Protein AF-A0A4Q0A351-F1 (afdb_monomer_lite)

Secondary structure (DSSP, 8-state):
------PPPTHHHHHHHHHHHHHHHGGGSS-GGGHHHHHHHHHHHHTTSS--TTS-----HHHHHHHHHHHHHHHHHTT-HHHHHHHHHHHHHS--SS--HHHHHHHHHHHHHHHHHHSSPPPPPTTS-HHHHHHTT--HHHHHHHHHGGG--HHHHHHHHHHTHHHHHHTT-HHHHHHHHHHHHHHHHHHHHHH-SEEEHHHHHHHH-BTTBPPPHHHHHHHHHHHHHTTS-EEEEE--TTS--EEEEE-----HHHHHHHHHHHHHHHHHHHHHHHHHHHHHHS--------PPPP---------------------------------------

Structure (mmCIF, N/CA/C/O backbone):
data_AF-A0A4Q0A351-F1
#
_entry.id   AF-A0A4Q0A351-F1
#
loop_
_atom_site.group_PDB
_atom_site.id
_atom_site.type_symbol
_atom_site.label_atom_id
_atom_site.label_alt_id
_atom_site.label_comp_id
_atom_site.label_asym_id
_atom_site.label_entity_id
_atom_site.label_seq_id
_atom_site.pdbx_PDB_ins_code
_atom_site.Cartn_x
_atom_site.Cartn_y
_atom_site.Cartn_z
_atom_site.occupancy
_atom_site.B_iso_or_equiv
_atom_site.auth_seq_id
_atom_site.auth_comp_id
_atom_site.auth_asym_id
_atom_site.auth_atom_id
_atom_site.pdbx_PDB_model_num
ATOM 1 N N . MET A 1 1 ? 40.251 -1.712 -9.396 1.00 30.41 1 MET A N 1
ATOM 2 C CA . MET A 1 1 ? 40.175 -0.370 -10.008 1.00 30.41 1 MET A CA 1
ATOM 3 C C . MET A 1 1 ? 39.056 -0.442 -11.035 1.00 30.41 1 MET A C 1
ATOM 5 O O . MET A 1 1 ? 39.287 -0.871 -12.154 1.00 30.41 1 MET A O 1
ATOM 9 N N . VAL A 1 2 ? 37.821 -0.226 -10.583 1.00 27.44 2 VAL A N 1
ATOM 10 C CA . VAL A 1 2 ? 36.604 -0.372 -11.395 1.00 27.44 2 VAL A CA 1
ATOM 11 C C . VAL A 1 2 ? 36.196 1.032 -11.817 1.00 27.44 2 VAL A C 1
ATOM 13 O O . VAL A 1 2 ? 36.064 1.908 -10.965 1.00 27.44 2 VAL A O 1
ATOM 16 N N . TYR A 1 3 ? 36.105 1.250 -13.125 1.00 22.84 3 TYR A N 1
ATOM 17 C CA . TYR A 1 3 ? 35.698 2.516 -13.722 1.00 22.84 3 TYR A CA 1
ATOM 18 C C . TYR A 1 3 ? 34.250 2.818 -13.319 1.00 22.84 3 TYR A C 1
ATOM 20 O O . TYR A 1 3 ? 33.324 2.133 -13.743 1.00 22.84 3 TYR A O 1
ATOM 28 N N . ILE A 1 4 ? 34.069 3.842 -12.487 1.00 30.83 4 ILE A N 1
ATOM 29 C CA . ILE A 1 4 ? 32.778 4.490 -12.262 1.00 30.83 4 ILE A CA 1
ATOM 30 C C . ILE A 1 4 ? 32.598 5.435 -13.451 1.00 30.83 4 ILE A C 1
ATOM 32 O O . ILE A 1 4 ? 33.187 6.513 -13.482 1.00 30.83 4 ILE A O 1
ATOM 36 N N . GLY A 1 5 ? 31.879 4.976 -14.475 1.00 25.97 5 GLY A N 1
ATOM 37 C CA . GLY A 1 5 ? 31.414 5.833 -15.561 1.00 25.97 5 GLY A CA 1
ATOM 38 C C . GLY A 1 5 ? 30.346 6.793 -15.041 1.00 25.97 5 GLY A C 1
ATOM 39 O O . GLY A 1 5 ? 29.494 6.390 -14.248 1.00 25.97 5 GLY A O 1
ATOM 40 N N . ASP A 1 6 ? 30.449 8.055 -15.454 1.00 26.91 6 ASP A N 1
ATOM 41 C CA . ASP A 1 6 ? 29.613 9.185 -15.045 1.00 26.91 6 ASP A CA 1
ATOM 42 C C . ASP A 1 6 ? 28.127 8.829 -14.890 1.00 26.91 6 ASP A C 1
ATOM 44 O O . ASP A 1 6 ? 27.440 8.440 -15.834 1.00 26.91 6 ASP A O 1
ATOM 48 N N . GLN A 1 7 ? 27.621 9.025 -13.672 1.00 30.53 7 GLN A N 1
ATOM 49 C CA . GLN A 1 7 ? 26.193 9.055 -13.378 1.00 30.53 7 GLN A CA 1
ATOM 50 C C . GLN A 1 7 ? 25.561 10.236 -14.135 1.00 30.53 7 GLN A C 1
ATOM 52 O O . GLN A 1 7 ? 25.964 11.380 -13.892 1.00 30.53 7 GLN A O 1
ATOM 57 N N . PRO A 1 8 ? 24.553 10.038 -15.004 1.00 31.66 8 PRO A N 1
ATOM 58 C CA . PRO A 1 8 ? 23.793 11.166 -15.519 1.00 31.66 8 PRO A CA 1
ATOM 59 C C . PRO A 1 8 ? 23.080 11.839 -14.341 1.00 31.66 8 PRO A C 1
ATOM 61 O O . PRO A 1 8 ? 22.334 11.204 -13.596 1.00 31.66 8 PRO A O 1
ATOM 64 N N . SER A 1 9 ? 23.361 13.128 -14.142 1.00 30.33 9 SER A N 1
ATOM 65 C CA . SER A 1 9 ? 22.894 13.888 -12.982 1.00 30.33 9 SER A CA 1
ATOM 66 C C . SER A 1 9 ? 21.376 13.759 -12.771 1.00 30.33 9 SER A C 1
ATOM 68 O O . SER A 1 9 ? 20.577 13.945 -13.693 1.00 30.33 9 SER A O 1
ATOM 70 N N . ALA A 1 10 ? 20.974 13.512 -11.521 1.00 37.59 10 ALA A N 1
ATOM 71 C CA . ALA A 1 10 ? 19.580 13.449 -11.068 1.00 37.59 10 ALA A CA 1
ATOM 72 C C . ALA A 1 10 ? 18.752 14.719 -11.388 1.00 37.59 10 ALA A C 1
ATOM 74 O O . ALA A 1 10 ? 17.530 14.719 -11.258 1.00 37.59 10 ALA A O 1
ATOM 75 N N . ALA A 1 11 ? 19.398 15.795 -11.850 1.00 31.81 11 ALA A N 1
ATOM 76 C CA . ALA A 1 11 ? 18.756 17.022 -12.307 1.00 31.81 11 ALA A CA 1
ATOM 77 C C . ALA A 1 11 ? 17.979 16.860 -13.632 1.00 31.81 11 ALA A C 1
ATOM 79 O O . ALA A 1 11 ? 17.022 17.598 -13.856 1.00 31.81 11 ALA A O 1
ATOM 80 N N . SER A 1 12 ? 18.330 15.883 -14.481 1.00 32.56 12 SER A N 1
ATOM 81 C CA . SER A 1 12 ? 17.651 15.669 -15.774 1.00 32.56 12 SER A CA 1
ATOM 82 C C . SER A 1 12 ? 16.225 15.115 -15.609 1.00 32.56 12 SER A C 1
ATOM 84 O O . SER A 1 12 ? 15.296 15.520 -16.306 1.00 32.56 12 SER A O 1
ATOM 86 N N . TYR A 1 13 ? 16.008 14.261 -14.603 1.00 39.72 13 TYR A N 1
ATOM 87 C CA . TYR A 1 13 ? 14.697 13.659 -14.328 1.00 39.72 13 TYR A CA 1
ATOM 88 C C . TYR A 1 13 ? 13.772 14.564 -13.497 1.00 39.72 13 TYR A C 1
ATOM 90 O O . TYR A 1 13 ? 12.553 14.400 -13.539 1.00 39.72 13 TYR A O 1
ATOM 98 N N . GLY A 1 14 ? 14.327 15.565 -12.800 1.00 33.44 14 GLY A N 1
ATOM 99 C CA . GLY A 1 14 ? 13.555 16.567 -12.057 1.00 33.44 14 GLY A CA 1
ATOM 100 C C . GLY A 1 14 ? 12.777 17.537 -12.956 1.00 33.44 14 GLY A C 1
ATOM 101 O O . GLY A 1 14 ? 11.683 17.958 -12.591 1.00 33.44 14 GLY A O 1
ATOM 102 N N . HIS A 1 15 ? 13.283 17.834 -14.159 1.00 32.41 15 HIS A N 1
ATOM 103 C CA . HIS A 1 15 ? 12.612 18.732 -15.111 1.00 32.41 15 HIS A CA 1
ATOM 104 C C . HIS A 1 15 ? 11.335 18.131 -15.725 1.00 32.41 15 HIS A C 1
ATOM 106 O O . HIS A 1 15 ? 10.418 18.875 -16.062 1.00 32.41 15 HIS A O 1
ATOM 112 N N . CYS A 1 16 ? 11.218 16.800 -15.815 1.00 36.62 16 CYS A N 1
ATOM 113 C CA . CYS A 1 16 ? 9.979 16.156 -16.274 1.00 36.62 16 CYS A CA 1
ATOM 114 C C . CYS A 1 16 ? 8.836 16.303 -15.255 1.00 36.62 16 CYS A C 1
ATOM 116 O O . CYS A 1 16 ? 7.683 16.475 -15.646 1.00 36.62 16 CYS A O 1
ATOM 118 N N . ALA A 1 17 ? 9.143 16.303 -13.953 1.00 36.91 17 ALA A N 1
ATOM 119 C CA . ALA A 1 17 ? 8.141 16.485 -12.904 1.00 36.91 17 ALA A CA 1
ATOM 120 C C . ALA A 1 17 ? 7.583 17.921 -12.875 1.00 36.91 17 ALA A C 1
ATOM 122 O O . ALA A 1 17 ? 6.393 18.113 -12.645 1.00 36.91 17 ALA A O 1
ATOM 123 N N . THR A 1 18 ? 8.406 18.932 -13.174 1.00 38.06 18 THR A N 1
ATOM 124 C CA . THR A 1 18 ? 7.982 20.346 -13.168 1.00 38.06 18 THR A CA 1
ATOM 125 C C . THR A 1 18 ? 7.061 20.708 -14.339 1.00 38.06 18 THR A C 1
ATOM 127 O O . THR A 1 18 ? 6.277 21.643 -14.222 1.00 38.06 18 THR A O 1
ATOM 130 N N . VAL A 1 19 ? 7.108 19.960 -15.448 1.00 40.06 19 VAL A N 1
ATOM 131 C CA . VAL A 1 19 ? 6.232 20.176 -16.618 1.00 40.06 19 VAL A CA 1
ATOM 132 C C . VAL A 1 19 ? 4.931 19.365 -16.523 1.00 40.06 19 VAL A C 1
ATOM 134 O O . VAL A 1 19 ? 3.902 19.798 -17.036 1.00 40.06 19 VAL A O 1
ATOM 137 N N . LEU A 1 20 ? 4.936 18.222 -15.826 1.00 39.47 20 LEU A N 1
ATOM 138 C CA . LEU A 1 20 ? 3.750 17.367 -15.675 1.00 39.47 20 LEU A CA 1
ATOM 139 C C . LEU A 1 20 ? 2.755 17.875 -14.617 1.00 39.47 20 LEU A C 1
ATOM 141 O O . LEU A 1 20 ? 1.554 17.710 -14.801 1.00 39.47 20 LEU A O 1
ATOM 145 N N . ILE A 1 21 ? 3.219 18.529 -13.547 1.00 39.59 21 ILE A N 1
ATOM 146 C CA . ILE A 1 21 ? 2.342 19.012 -12.461 1.00 39.59 21 ILE A CA 1
ATOM 147 C C . ILE A 1 21 ? 1.358 20.113 -12.932 1.00 39.59 21 ILE A C 1
ATOM 149 O O . ILE A 1 21 ? 0.165 19.964 -12.674 1.00 39.59 21 ILE A O 1
ATOM 153 N N . PRO A 1 22 ? 1.764 21.147 -13.702 1.00 35.81 22 PRO A N 1
ATOM 154 C CA . PRO A 1 22 ? 0.828 22.156 -14.217 1.00 35.81 22 PRO A CA 1
ATOM 155 C C . PRO A 1 22 ? -0.166 21.598 -15.248 1.00 35.81 22 PRO A C 1
ATOM 157 O O . PRO A 1 22 ? -1.281 22.100 -15.364 1.00 35.81 22 PRO A O 1
ATOM 160 N N . ALA A 1 23 ? 0.217 20.551 -15.990 1.00 36.47 23 ALA A N 1
ATOM 161 C CA . ALA A 1 23 ? -0.672 19.878 -16.938 1.00 36.47 23 ALA A CA 1
ATOM 162 C C . ALA A 1 23 ? -1.778 19.079 -16.220 1.00 36.47 23 ALA A C 1
ATOM 164 O O . ALA A 1 23 ? -2.888 18.977 -16.734 1.00 36.47 23 ALA A O 1
ATOM 165 N N . ILE A 1 24 ? -1.488 18.570 -15.016 1.00 39.41 24 ILE A N 1
ATOM 166 C CA . ILE A 1 24 ? -2.435 17.878 -14.125 1.00 39.41 24 ILE A CA 1
ATOM 167 C C . ILE A 1 24 ? -3.344 18.866 -13.376 1.00 39.41 24 ILE A C 1
ATOM 169 O O . ILE A 1 24 ? -4.490 18.550 -13.085 1.00 39.41 24 ILE A O 1
ATOM 173 N N . GLU A 1 25 ? -2.901 20.095 -13.124 1.00 37.50 25 GLU A N 1
ATOM 174 C CA . GLU A 1 25 ? -3.738 21.116 -12.473 1.00 37.50 25 GLU A CA 1
ATOM 175 C C . GLU A 1 25 ? -4.771 21.748 -13.433 1.00 37.50 25 GLU A C 1
ATOM 177 O O . GLU A 1 25 ? -5.801 22.259 -13.001 1.00 37.50 25 GLU A O 1
ATOM 182 N N . GLN A 1 26 ? -4.568 21.630 -14.752 1.00 35.53 26 GLN A N 1
ATOM 183 C CA . GLN A 1 26 ? -5.585 21.969 -15.763 1.00 35.53 26 GLN A CA 1
ATOM 184 C C . GLN A 1 26 ? -6.603 20.834 -16.026 1.00 35.53 26 GLN A C 1
ATOM 186 O O . GLN A 1 26 ? -7.557 21.037 -16.776 1.00 35.53 26 GLN A O 1
ATOM 191 N N . LEU A 1 27 ? -6.432 19.656 -15.406 1.00 40.44 27 LEU A N 1
ATOM 192 C CA . LEU A 1 27 ? -7.280 18.460 -15.566 1.00 40.44 27 LEU A CA 1
ATOM 193 C C . LEU A 1 27 ? -8.522 18.429 -14.643 1.00 40.44 27 LEU A C 1
ATOM 195 O O . LEU A 1 27 ? -9.327 17.508 -14.762 1.00 40.44 27 LEU A O 1
ATOM 199 N N . ASP A 1 28 ? -8.726 19.417 -13.761 1.00 38.03 28 ASP A N 1
ATOM 200 C CA . ASP A 1 28 ? -9.812 19.406 -12.755 1.00 38.03 28 ASP A CA 1
ATOM 201 C C . ASP A 1 28 ? -11.194 19.853 -13.293 1.00 38.03 28 ASP A C 1
ATOM 203 O O . ASP A 1 28 ? -12.194 19.768 -12.586 1.00 38.03 28 ASP A O 1
ATOM 207 N N . GLN A 1 29 ? -11.307 20.326 -14.547 1.00 33.44 29 GLN A N 1
ATOM 208 C CA . GLN A 1 29 ? -12.551 20.978 -15.003 1.00 33.44 29 GLN A CA 1
ATOM 209 C C . GLN A 1 29 ? -13.431 20.243 -16.023 1.00 33.44 29 GLN A C 1
ATOM 211 O O . GLN A 1 29 ? -14.567 20.680 -16.202 1.00 33.44 29 GLN A O 1
ATOM 216 N N . THR A 1 30 ? -13.042 19.130 -16.660 1.00 29.36 30 THR A N 1
ATOM 217 C CA . THR A 1 30 ? -13.932 18.516 -17.677 1.00 29.36 30 THR A CA 1
ATOM 218 C C . THR A 1 30 ? -13.762 17.004 -17.876 1.00 29.36 30 THR A C 1
ATOM 220 O O . THR A 1 30 ? -12.713 16.566 -18.327 1.00 29.36 30 THR A O 1
ATOM 223 N N . THR A 1 31 ? -14.852 16.268 -17.599 1.00 34.41 31 THR A N 1
ATOM 224 C CA . THR A 1 31 ? -15.406 15.025 -18.211 1.00 34.41 31 THR A CA 1
ATOM 225 C C . THR A 1 31 ? -14.499 13.870 -18.717 1.00 34.41 31 THR A C 1
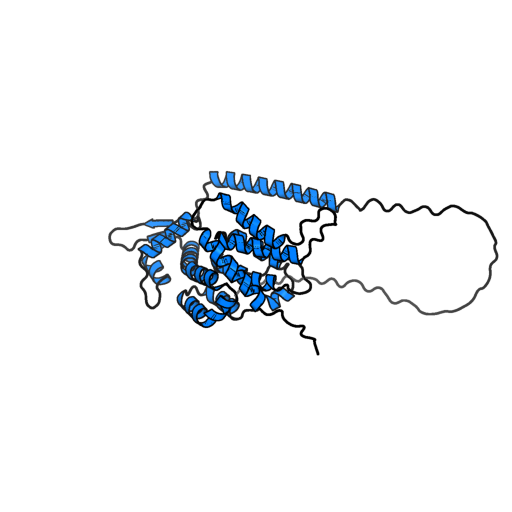ATOM 227 O O . THR A 1 31 ? -13.434 14.087 -19.284 1.00 34.41 31 THR A O 1
ATOM 230 N N . PRO A 1 32 ? -14.973 12.602 -18.622 1.00 40.06 32 PRO A N 1
ATOM 231 C CA . PRO A 1 32 ? -14.171 11.365 -18.731 1.00 40.06 32 PRO A CA 1
ATOM 232 C C . PRO A 1 32 ? -13.558 11.019 -20.106 1.00 40.06 32 PRO A C 1
ATOM 234 O O . PRO A 1 32 ? -12.826 10.033 -20.205 1.00 40.06 32 PRO A O 1
ATOM 237 N N . ASP A 1 33 ? -13.793 11.811 -21.153 1.00 33.59 33 ASP A N 1
ATOM 238 C CA . ASP A 1 33 ? -13.334 11.504 -22.518 1.00 33.59 33 ASP A CA 1
ATOM 239 C C . ASP A 1 33 ? -11.866 11.908 -22.795 1.00 33.59 33 ASP A C 1
ATOM 241 O O . ASP A 1 33 ? -11.287 11.521 -23.810 1.00 33.59 33 ASP A O 1
ATOM 245 N N . VAL A 1 34 ? -11.202 12.611 -21.864 1.00 41.78 34 VAL A N 1
ATOM 246 C CA . VAL A 1 34 ? -9.789 13.050 -21.991 1.00 41.78 34 VAL A CA 1
ATOM 247 C C . VAL A 1 34 ? -8.777 11.937 -21.655 1.00 41.78 34 VAL A C 1
ATOM 249 O O . VAL A 1 34 ? -7.575 12.087 -21.876 1.00 41.78 34 VAL A O 1
ATOM 252 N N . ASN A 1 35 ? -9.236 10.761 -21.210 1.00 47.84 35 ASN A N 1
ATOM 253 C CA . ASN A 1 35 ? -8.356 9.614 -20.937 1.00 47.84 35 ASN A CA 1
ATOM 254 C C . ASN A 1 35 ? -7.605 9.129 -22.202 1.00 47.84 35 ASN A C 1
ATOM 256 O O . ASN A 1 35 ? -6.570 8.472 -22.110 1.00 47.84 35 ASN A O 1
ATOM 260 N N . ILE A 1 36 ? -8.092 9.509 -23.389 1.00 42.56 36 ILE A N 1
ATOM 261 C CA . ILE A 1 36 ? -7.427 9.260 -24.670 1.00 42.56 36 ILE A CA 1
ATOM 262 C C . ILE A 1 36 ? -6.314 10.287 -24.925 1.00 42.56 36 ILE A C 1
ATOM 264 O O . ILE A 1 36 ? -5.261 9.886 -25.400 1.00 42.56 36 ILE A O 1
ATOM 268 N N . GLU A 1 37 ? -6.471 11.567 -24.563 1.00 40.56 37 GLU A N 1
ATOM 269 C CA . GLU A 1 37 ? -5.481 12.621 -24.862 1.00 40.56 37 GLU A CA 1
ATOM 270 C C . GLU A 1 37 ? -4.298 12.624 -23.874 1.00 40.56 37 GLU A C 1
ATOM 272 O O . GLU A 1 37 ? -3.162 12.897 -24.261 1.00 40.56 37 GLU A O 1
ATOM 277 N N . ALA A 1 38 ? -4.516 12.218 -22.617 1.00 47.16 38 ALA A N 1
ATOM 278 C CA . ALA A 1 38 ? -3.436 11.969 -21.653 1.00 47.16 38 ALA A CA 1
ATOM 279 C C . ALA A 1 38 ? -2.601 10.738 -22.048 1.00 47.16 38 ALA A C 1
ATOM 281 O O . ALA A 1 38 ? -1.368 10.784 -22.041 1.00 47.16 38 ALA A O 1
ATOM 282 N N . ALA A 1 39 ? -3.269 9.665 -22.492 1.00 43.25 39 ALA A N 1
ATOM 283 C CA . ALA A 1 39 ? -2.607 8.538 -23.136 1.00 43.25 39 ALA A CA 1
ATOM 284 C C . ALA A 1 39 ? -1.892 8.988 -24.416 1.00 43.25 39 ALA A C 1
ATOM 286 O O . ALA A 1 39 ? -0.768 8.563 -24.644 1.00 43.25 39 ALA A O 1
ATOM 287 N N . ARG A 1 40 ? -2.468 9.902 -25.209 1.00 39.84 40 ARG A N 1
ATOM 288 C CA . ARG A 1 40 ? -1.866 10.449 -26.436 1.00 39.84 40 ARG A CA 1
ATOM 289 C C . ARG A 1 40 ? -0.624 11.284 -26.157 1.00 39.84 40 ARG A C 1
ATOM 291 O O . ARG A 1 40 ? 0.359 11.119 -26.861 1.00 39.84 40 ARG A O 1
ATOM 298 N N . THR A 1 41 ? -0.621 12.077 -25.091 1.00 48.66 41 THR A N 1
ATOM 299 C CA . THR A 1 41 ? 0.536 12.876 -24.661 1.00 48.66 41 THR A CA 1
ATOM 300 C C . THR A 1 41 ? 1.657 11.970 -24.140 1.00 48.66 41 THR A C 1
ATOM 302 O O . THR A 1 41 ? 2.804 12.116 -24.554 1.00 48.66 41 THR A O 1
ATOM 305 N N . LEU A 1 42 ? 1.335 10.954 -23.325 1.00 45.28 42 LEU A N 1
ATOM 306 C CA . LEU A 1 42 ? 2.297 9.921 -22.904 1.00 45.28 42 LEU A CA 1
ATOM 307 C C . LEU A 1 42 ? 2.817 9.099 -24.096 1.00 45.28 42 LEU A C 1
ATOM 309 O O . LEU A 1 42 ? 4.007 8.805 -24.175 1.00 45.28 42 LEU A O 1
ATOM 313 N N . THR A 1 43 ? 1.950 8.798 -25.066 1.00 45.69 43 THR A N 1
ATOM 314 C CA . THR A 1 43 ? 2.314 8.130 -26.326 1.00 45.69 43 THR A CA 1
ATOM 315 C C . THR A 1 43 ? 3.196 9.031 -27.189 1.00 45.69 43 THR A C 1
ATOM 317 O O . THR A 1 43 ? 4.111 8.537 -27.835 1.00 45.69 43 THR A O 1
ATOM 320 N N . GLN A 1 44 ? 2.993 10.349 -27.170 1.00 45.44 44 GLN A N 1
ATOM 321 C CA . GLN A 1 44 ? 3.770 11.329 -27.929 1.00 45.44 44 GLN A CA 1
ATOM 322 C C . GLN A 1 44 ? 5.191 11.500 -27.365 1.00 45.44 44 GLN A C 1
ATOM 324 O O . GLN A 1 44 ? 6.131 11.661 -28.139 1.00 45.44 44 GLN A O 1
ATOM 329 N N . PHE A 1 45 ? 5.375 11.348 -26.048 1.00 48.22 45 PHE A N 1
ATOM 330 C CA . PHE A 1 45 ? 6.702 11.244 -25.423 1.00 48.22 45 PHE A CA 1
ATOM 331 C C . PHE A 1 45 ? 7.383 9.886 -25.661 1.00 48.22 45 PHE A C 1
ATOM 333 O O . PHE A 1 45 ? 8.608 9.824 -25.729 1.00 48.22 45 PHE A O 1
ATOM 340 N N . LEU A 1 46 ? 6.606 8.814 -25.850 1.00 49.78 46 LEU A N 1
ATOM 341 C CA . LEU A 1 46 ? 7.094 7.500 -26.296 1.00 49.78 46 LEU A CA 1
ATOM 342 C C . LEU A 1 46 ? 7.369 7.445 -27.820 1.00 49.78 46 LEU A C 1
ATOM 344 O O . LEU A 1 46 ? 7.974 6.489 -28.295 1.00 49.78 46 LEU A O 1
ATOM 348 N N . SER A 1 47 ? 6.947 8.456 -28.596 1.00 42.69 47 SER A N 1
ATOM 349 C CA . SER A 1 47 ? 6.878 8.404 -30.069 1.00 42.69 47 SER A CA 1
ATOM 350 C C . SER A 1 47 ? 8.084 8.865 -30.903 1.00 42.69 47 SER A C 1
ATOM 352 O O . SER A 1 47 ? 7.976 8.707 -32.119 1.00 42.69 47 SER A O 1
ATOM 354 N N . PRO A 1 48 ? 9.237 9.370 -30.413 1.00 47.19 48 PRO A N 1
ATOM 355 C CA . PRO A 1 48 ? 10.294 9.734 -31.360 1.00 47.19 48 PRO A CA 1
ATOM 356 C C . PRO A 1 48 ? 10.958 8.524 -32.054 1.00 47.19 48 PRO A C 1
ATOM 358 O O . PRO A 1 48 ? 11.759 8.738 -32.956 1.00 47.19 48 PRO A O 1
ATOM 361 N N . GLY A 1 49 ? 10.620 7.274 -31.691 1.00 42.91 49 GLY A N 1
ATOM 362 C CA . GLY A 1 49 ? 11.167 6.062 -32.327 1.00 42.91 49 GLY A CA 1
ATOM 363 C C . GLY A 1 49 ? 10.157 5.005 -32.792 1.00 42.91 49 GLY A C 1
ATOM 364 O O . GLY A 1 49 ? 10.571 4.006 -33.368 1.00 42.91 49 GLY A O 1
ATOM 365 N N . LEU A 1 50 ? 8.849 5.183 -32.569 1.00 45.56 50 LEU A N 1
ATOM 366 C CA . LEU A 1 50 ? 7.856 4.122 -32.826 1.00 45.56 50 LEU A CA 1
ATOM 367 C C . LEU A 1 50 ? 7.164 4.215 -34.204 1.00 45.56 50 LEU A C 1
ATOM 369 O O . LEU A 1 50 ? 6.331 3.373 -34.529 1.00 45.56 50 LEU A O 1
ATOM 373 N N . ALA A 1 51 ? 7.468 5.238 -35.007 1.00 41.31 51 ALA A N 1
ATOM 374 C CA . ALA A 1 51 ? 6.682 5.610 -36.187 1.00 41.31 51 ALA A CA 1
ATOM 375 C C . ALA A 1 51 ? 7.431 5.465 -37.525 1.00 41.31 51 ALA A C 1
ATOM 377 O O . ALA A 1 51 ? 7.301 6.330 -38.385 1.00 41.31 51 ALA A O 1
ATOM 378 N N . ASP A 1 52 ? 8.165 4.366 -37.725 1.00 37.91 52 ASP A N 1
ATOM 379 C CA . ASP A 1 52 ? 8.601 3.950 -39.065 1.00 37.91 52 ASP A CA 1
ATOM 380 C C . ASP A 1 52 ? 8.117 2.514 -39.356 1.00 37.91 52 ASP A C 1
ATOM 382 O O . ASP A 1 52 ? 8.687 1.548 -38.851 1.00 37.91 52 ASP A O 1
ATOM 386 N N . PRO A 1 53 ? 7.057 2.319 -40.166 1.00 43.41 53 PRO A N 1
ATOM 387 C CA . PRO A 1 53 ? 6.496 0.994 -40.455 1.00 43.41 53 PRO A CA 1
ATOM 388 C C . PRO A 1 53 ? 7.325 0.165 -41.460 1.00 43.41 53 PRO A C 1
ATOM 390 O O . PRO A 1 53 ? 6.829 -0.833 -41.981 1.00 43.41 53 PRO A O 1
ATOM 393 N N . SER A 1 54 ? 8.567 0.566 -41.765 1.00 43.91 54 SER A N 1
ATOM 394 C CA . SER A 1 54 ? 9.429 -0.087 -42.767 1.00 43.91 54 SER A CA 1
ATOM 395 C C . SER A 1 54 ? 10.695 -0.745 -42.200 1.00 43.91 54 SER A C 1
ATOM 397 O O . SER A 1 54 ? 11.396 -1.432 -42.947 1.00 43.91 54 SER A O 1
ATOM 399 N N . SER A 1 55 ? 11.009 -0.583 -40.916 1.00 43.56 55 SER A N 1
ATOM 400 C CA . SER A 1 55 ? 12.064 -1.343 -40.241 1.00 43.56 55 SER A CA 1
ATOM 401 C C . SER A 1 55 ? 11.409 -2.355 -39.303 1.00 43.56 55 SER A C 1
ATOM 403 O O . SER A 1 55 ? 10.331 -2.116 -38.765 1.00 43.56 55 SER A O 1
ATOM 405 N N . LYS A 1 56 ? 12.014 -3.534 -39.130 1.00 48.00 56 LYS A N 1
ATOM 406 C CA . LYS A 1 56 ? 11.621 -4.443 -38.045 1.00 48.00 56 LYS A CA 1
ATOM 407 C C . LYS A 1 56 ? 11.640 -3.613 -36.760 1.00 48.00 56 LYS A C 1
ATOM 409 O O . LYS A 1 56 ? 12.678 -3.056 -36.433 1.00 48.00 56 LYS A O 1
ATOM 414 N N . SER A 1 57 ? 10.492 -3.448 -36.111 1.00 54.69 57 SER A N 1
ATOM 415 C CA . SER A 1 57 ? 10.382 -2.615 -34.918 1.00 54.69 57 SER A CA 1
ATOM 416 C C . SER A 1 57 ? 11.208 -3.255 -33.803 1.00 54.69 57 SER A C 1
ATOM 418 O O . SER A 1 57 ? 10.764 -4.230 -33.189 1.00 54.69 57 SER A O 1
ATOM 420 N N . ASP A 1 58 ? 12.415 -2.745 -33.584 1.00 67.44 58 ASP A N 1
ATOM 421 C CA . ASP A 1 58 ? 13.331 -3.201 -32.544 1.00 67.44 58 ASP A CA 1
ATOM 422 C C . ASP A 1 58 ? 12.815 -2.717 -31.179 1.00 67.44 58 ASP A C 1
ATOM 424 O O . ASP A 1 58 ? 13.307 -1.745 -30.615 1.00 67.44 58 ASP A O 1
ATOM 428 N N . ILE A 1 59 ? 11.766 -3.368 -30.660 1.00 80.75 59 ILE A N 1
ATOM 429 C CA . ILE A 1 59 ? 11.291 -3.159 -29.286 1.00 80.75 59 ILE A CA 1
ATOM 430 C C . ILE A 1 59 ? 12.433 -3.554 -28.354 1.00 80.75 59 ILE A C 1
ATOM 432 O O . ILE A 1 59 ? 12.835 -4.721 -28.309 1.00 80.75 59 ILE A O 1
ATOM 436 N N . THR A 1 60 ? 12.946 -2.589 -27.598 1.00 85.12 60 THR A N 1
ATOM 437 C CA . THR A 1 60 ? 14.031 -2.834 -26.652 1.00 85.12 60 THR A CA 1
ATOM 438 C C . THR A 1 60 ? 13.488 -3.204 -25.271 1.00 85.12 60 THR A C 1
ATOM 440 O O . THR A 1 60 ? 12.341 -2.926 -24.917 1.00 85.12 60 THR A O 1
ATOM 443 N N . VAL A 1 61 ? 14.332 -3.822 -24.442 1.00 83.19 61 VAL A N 1
ATOM 444 C CA . VAL A 1 61 ? 13.997 -4.117 -23.036 1.00 83.19 61 VAL A CA 1
ATOM 445 C C . VAL A 1 61 ? 13.700 -2.829 -22.256 1.00 83.19 61 VAL A C 1
ATOM 447 O O . VAL A 1 61 ? 12.840 -2.817 -21.377 1.00 83.19 61 VAL A O 1
ATOM 450 N N . GLU A 1 62 ? 14.362 -1.726 -22.610 1.00 86.44 62 GLU A N 1
ATOM 451 C CA . GLU A 1 62 ? 14.133 -0.415 -22.005 1.00 86.44 62 GLU A CA 1
ATOM 452 C C . GLU A 1 62 ? 12.712 0.100 -22.276 1.00 86.44 62 GLU A C 1
ATOM 454 O O . GLU A 1 62 ? 12.061 0.614 -21.363 1.00 86.44 62 GLU A O 1
ATOM 459 N N . ASP A 1 63 ? 12.192 -0.102 -23.490 1.00 86.06 63 ASP A N 1
ATOM 460 C CA . ASP A 1 63 ? 10.824 0.288 -23.852 1.00 86.06 63 ASP A CA 1
ATOM 461 C C . ASP A 1 63 ? 9.788 -0.477 -23.024 1.00 86.06 63 ASP A C 1
ATOM 463 O O . ASP A 1 63 ? 8.810 0.102 -22.544 1.00 86.06 63 ASP A O 1
ATOM 467 N N . ILE A 1 64 ? 10.041 -1.766 -22.776 1.00 87.12 64 ILE A N 1
ATOM 468 C CA . ILE A 1 64 ? 9.187 -2.621 -21.944 1.00 87.12 64 ILE A CA 1
ATOM 469 C C . ILE A 1 64 ? 9.172 -2.119 -20.491 1.00 87.12 64 ILE A C 1
ATOM 471 O O . ILE A 1 64 ? 8.105 -1.987 -19.886 1.00 87.12 64 ILE A O 1
ATOM 475 N N . ILE A 1 65 ? 10.341 -1.796 -19.928 1.00 87.44 65 ILE A N 1
ATOM 476 C CA . ILE A 1 65 ? 10.467 -1.271 -18.558 1.00 87.44 65 ILE A CA 1
ATOM 477 C C . ILE A 1 65 ? 9.746 0.075 -18.428 1.00 87.44 65 ILE A C 1
ATOM 479 O O . ILE A 1 65 ? 8.965 0.271 -17.492 1.00 87.44 65 ILE A O 1
ATOM 483 N N . LYS A 1 66 ? 9.967 0.992 -19.379 1.00 88.81 66 LYS A N 1
ATOM 484 C CA . LYS A 1 66 ? 9.303 2.303 -19.416 1.00 88.81 66 LYS A CA 1
ATOM 485 C C . LYS A 1 66 ? 7.789 2.153 -19.492 1.00 88.81 66 LYS A C 1
ATOM 487 O O . LYS A 1 66 ? 7.084 2.789 -18.711 1.00 88.81 66 LYS A O 1
ATOM 492 N N . TYR A 1 67 ? 7.297 1.290 -20.378 1.00 91.31 67 TYR A N 1
ATOM 493 C CA . TYR A 1 67 ? 5.869 1.039 -20.541 1.00 91.31 67 TYR A CA 1
ATOM 494 C C . TYR A 1 67 ? 5.210 0.624 -19.220 1.00 91.31 67 TYR A C 1
ATOM 496 O O . TYR A 1 67 ? 4.270 1.279 -18.766 1.00 91.31 67 TYR A O 1
ATOM 504 N N . TYR A 1 68 ? 5.732 -0.415 -18.559 1.00 92.12 68 TYR A N 1
ATOM 505 C CA . TYR A 1 68 ? 5.151 -0.902 -17.305 1.00 92.12 68 TYR A CA 1
ATOM 506 C C . TYR A 1 68 ? 5.265 0.114 -16.167 1.00 92.12 68 TYR A C 1
ATOM 508 O O . TYR A 1 68 ? 4.327 0.269 -15.382 1.00 92.12 68 TYR A O 1
ATOM 516 N N . TYR A 1 69 ? 6.380 0.844 -16.094 1.00 92.94 69 TYR A N 1
ATOM 517 C CA . TYR A 1 69 ? 6.569 1.891 -15.097 1.00 92.94 69 TYR A CA 1
ATOM 518 C C . TYR A 1 69 ? 5.547 3.029 -15.250 1.00 92.94 69 TYR A C 1
ATOM 520 O O . TYR A 1 69 ? 4.853 3.365 -14.288 1.00 92.94 69 TYR A O 1
ATOM 528 N N . PHE A 1 70 ? 5.402 3.592 -16.454 1.00 94.00 70 PHE A N 1
ATOM 529 C CA . PHE A 1 70 ? 4.470 4.697 -16.696 1.00 94.00 70 PHE A CA 1
ATOM 530 C C . PHE A 1 70 ? 3.008 4.264 -16.604 1.00 94.00 70 PHE A C 1
ATOM 532 O O . PHE A 1 70 ? 2.193 5.009 -16.062 1.00 94.00 70 PHE A O 1
ATOM 539 N N . ALA A 1 71 ? 2.676 3.049 -17.045 1.00 90.50 71 ALA A N 1
ATOM 540 C CA . ALA A 1 71 ? 1.350 2.482 -16.825 1.00 90.50 71 ALA A CA 1
ATOM 541 C C . ALA A 1 71 ? 1.033 2.372 -15.323 1.00 90.50 71 ALA A C 1
ATOM 543 O O . ALA A 1 71 ? -0.049 2.762 -14.887 1.00 90.50 71 ALA A O 1
ATOM 544 N N . GLY A 1 72 ? 1.996 1.925 -14.510 1.00 92.94 72 GLY A N 1
ATOM 545 C CA . GLY A 1 72 ? 1.871 1.905 -13.052 1.00 92.94 72 GLY A CA 1
ATOM 546 C C . GLY A 1 72 ? 1.601 3.291 -12.460 1.00 92.94 72 GLY A C 1
ATOM 547 O O . GLY A 1 72 ? 0.693 3.441 -11.645 1.00 92.94 72 GLY A O 1
ATOM 548 N N . LEU A 1 73 ? 2.330 4.318 -12.910 1.00 92.06 73 LEU A N 1
ATOM 549 C CA . LEU A 1 73 ? 2.108 5.704 -12.484 1.00 92.06 73 LEU A CA 1
ATOM 550 C C . LEU A 1 73 ? 0.727 6.235 -12.886 1.00 92.06 73 LEU A C 1
ATOM 552 O O . LEU A 1 73 ? 0.073 6.887 -12.074 1.00 92.06 73 LEU A O 1
ATOM 556 N N . ALA A 1 74 ? 0.258 5.926 -14.096 1.00 92.88 74 ALA A N 1
ATOM 557 C CA . ALA A 1 74 ? -1.074 6.317 -14.550 1.00 92.88 74 ALA A CA 1
ATOM 558 C C . ALA A 1 74 ? -2.172 5.726 -13.648 1.00 92.88 74 ALA A C 1
ATOM 560 O O . ALA A 1 74 ? -3.098 6.432 -13.251 1.00 92.88 74 ALA A O 1
ATOM 561 N N . TYR A 1 75 ? -2.037 4.460 -13.240 1.00 93.12 75 TYR A N 1
ATOM 562 C CA . TYR A 1 75 ? -2.974 3.848 -12.295 1.00 93.12 75 TYR A CA 1
ATOM 563 C C . TYR A 1 75 ? -2.866 4.416 -10.873 1.00 93.12 75 TYR A C 1
ATOM 565 O O . TYR A 1 75 ? -3.890 4.513 -10.198 1.00 93.12 75 TYR A O 1
ATOM 573 N N . ILE A 1 76 ? -1.676 4.833 -10.418 1.00 90.44 76 ILE A N 1
ATOM 574 C CA . ILE A 1 76 ? -1.525 5.560 -9.142 1.00 90.44 76 ILE A CA 1
ATOM 575 C C . ILE A 1 76 ? -2.285 6.886 -9.195 1.00 90.44 76 ILE A C 1
ATOM 577 O O . ILE A 1 76 ? -3.014 7.196 -8.255 1.00 90.44 76 ILE A O 1
ATOM 581 N N . ALA A 1 77 ? -2.155 7.638 -10.291 1.00 89.94 77 ALA A N 1
ATOM 582 C CA . ALA A 1 77 ? -2.862 8.904 -10.479 1.00 89.94 77 ALA A CA 1
ATOM 583 C C . ALA A 1 77 ? -4.390 8.717 -10.493 1.00 89.94 77 ALA A C 1
ATOM 585 O O . ALA A 1 77 ? -5.123 9.546 -9.966 1.00 89.94 77 ALA A O 1
ATOM 586 N N . GLN A 1 78 ? -4.872 7.588 -11.020 1.00 89.56 78 GLN A N 1
ATOM 587 C CA . GLN A 1 78 ? -6.287 7.200 -10.987 1.00 89.56 78 GLN A CA 1
ATOM 588 C C . GLN A 1 78 ? -6.731 6.578 -9.650 1.00 89.56 78 GLN A C 1
ATOM 590 O O . GLN A 1 78 ? -7.858 6.096 -9.548 1.00 89.56 78 GLN A O 1
ATOM 595 N N . VAL A 1 79 ? -5.861 6.535 -8.631 1.00 89.38 79 VAL A N 1
ATOM 596 C CA . VAL A 1 79 ? -6.137 5.928 -7.312 1.00 89.38 79 VAL A CA 1
ATOM 597 C C . VAL A 1 79 ? -6.463 4.421 -7.413 1.00 89.38 79 VAL A C 1
ATOM 599 O O . VAL A 1 79 ? -6.934 3.787 -6.470 1.00 89.38 79 VAL A O 1
ATOM 602 N N . ASN A 1 80 ? -6.150 3.784 -8.547 1.00 90.19 80 ASN A N 1
ATOM 603 C CA . ASN A 1 80 ? -6.322 2.350 -8.755 1.00 90.19 80 ASN A CA 1
ATOM 604 C C . ASN A 1 80 ? -5.057 1.600 -8.328 1.00 90.19 80 ASN A C 1
ATOM 606 O O . ASN A 1 80 ? -4.280 1.089 -9.139 1.00 90.19 80 ASN A O 1
ATOM 610 N N . TYR A 1 81 ? -4.855 1.534 -7.014 1.00 92.38 81 TYR A N 1
ATOM 611 C CA . TYR A 1 81 ? -3.666 0.931 -6.421 1.00 92.38 81 TYR A CA 1
ATOM 612 C C . TYR A 1 81 ? -3.514 -0.558 -6.760 1.00 92.38 81 TYR A C 1
ATOM 614 O O . TYR A 1 81 ? -2.389 -1.021 -6.944 1.00 92.38 81 TYR A O 1
ATOM 622 N N . CYS A 1 82 ? -4.619 -1.303 -6.902 1.00 90.69 82 CYS A N 1
ATOM 623 C CA . CYS A 1 82 ? -4.588 -2.723 -7.264 1.00 90.69 82 CYS A CA 1
ATOM 624 C C . CYS A 1 82 ? -3.907 -2.938 -8.620 1.00 90.69 82 CYS A C 1
ATOM 626 O O . CYS A 1 82 ? -2.960 -3.717 -8.720 1.00 90.69 82 CYS A O 1
ATOM 628 N N . ARG A 1 83 ? -4.338 -2.201 -9.652 1.00 89.81 83 ARG A N 1
ATOM 629 C CA . ARG A 1 83 ? -3.703 -2.270 -10.975 1.00 89.81 83 ARG A CA 1
ATOM 630 C C . ARG A 1 83 ? -2.308 -1.664 -10.966 1.00 89.81 83 ARG A C 1
ATOM 632 O O . ARG A 1 83 ? -1.404 -2.240 -11.562 1.00 89.81 83 ARG A O 1
ATOM 639 N N . ALA A 1 84 ? -2.091 -0.568 -10.242 1.00 93.25 84 ALA A N 1
ATOM 640 C CA . ALA A 1 84 ? -0.759 0.015 -10.113 1.00 93.25 84 ALA A CA 1
ATOM 641 C C . ALA A 1 84 ? 0.270 -0.995 -9.580 1.00 93.25 84 ALA A C 1
ATOM 643 O O . ALA A 1 84 ? 1.355 -1.120 -10.149 1.00 93.25 84 ALA A O 1
ATOM 644 N N . LYS A 1 85 ? -0.083 -1.756 -8.533 1.00 94.25 85 LYS A N 1
ATOM 645 C CA . LYS A 1 85 ? 0.766 -2.817 -7.976 1.00 94.25 85 LYS A CA 1
ATOM 646 C C . LYS A 1 85 ? 1.126 -3.858 -9.036 1.00 94.25 85 LYS A C 1
ATOM 648 O O . LYS A 1 85 ? 2.294 -4.226 -9.133 1.00 94.25 85 LYS A O 1
ATOM 653 N N . GLU A 1 86 ? 0.163 -4.315 -9.835 1.00 92.56 86 GLU A N 1
ATOM 654 C CA . GLU A 1 86 ? 0.400 -5.303 -10.898 1.00 92.56 86 GLU A CA 1
ATOM 655 C C . GLU A 1 86 ? 1.406 -4.790 -11.938 1.00 92.56 86 GLU A C 1
ATOM 657 O O . GLU A 1 86 ? 2.415 -5.446 -12.189 1.00 92.56 86 GLU A O 1
ATOM 662 N N . TYR A 1 87 ? 1.181 -3.597 -12.496 1.00 92.25 87 TYR A N 1
ATOM 663 C CA . TYR A 1 87 ? 2.046 -3.029 -13.538 1.00 92.25 87 TYR A CA 1
ATOM 664 C C . TYR A 1 87 ? 3.453 -2.706 -13.022 1.00 92.25 87 TYR A C 1
ATOM 666 O O . TYR A 1 87 ? 4.443 -3.014 -13.683 1.00 92.25 87 TYR A O 1
ATOM 674 N N . LEU A 1 88 ? 3.567 -2.158 -11.810 1.00 92.56 88 LEU A N 1
ATOM 675 C CA . LEU A 1 88 ? 4.870 -1.933 -11.186 1.00 92.56 88 LEU A CA 1
ATOM 676 C C . LEU A 1 88 ? 5.588 -3.253 -10.877 1.00 92.56 88 LEU A C 1
ATOM 678 O O . LEU A 1 88 ? 6.797 -3.333 -11.055 1.00 92.56 88 LEU A O 1
ATOM 682 N N . THR A 1 89 ? 4.865 -4.306 -10.487 1.00 91.88 89 THR A N 1
ATOM 683 C CA . THR A 1 89 ? 5.457 -5.639 -10.292 1.00 91.88 89 THR A CA 1
ATOM 684 C C . THR A 1 89 ? 5.967 -6.215 -11.612 1.00 91.88 89 THR A C 1
ATOM 686 O O . THR A 1 89 ? 7.062 -6.768 -11.646 1.00 91.88 89 THR A O 1
ATOM 689 N N . LEU A 1 90 ? 5.231 -6.042 -12.715 1.00 90.38 90 LEU A N 1
ATOM 690 C CA . LEU A 1 90 ? 5.687 -6.469 -14.042 1.00 90.38 90 LEU A CA 1
ATOM 691 C C . LEU A 1 90 ? 6.982 -5.760 -14.457 1.00 90.38 90 LEU A C 1
ATOM 693 O O . LEU A 1 90 ? 7.871 -6.415 -14.991 1.00 90.38 90 LEU A O 1
ATOM 697 N N . CYS A 1 91 ? 7.136 -4.473 -14.131 1.00 91.06 91 CYS A N 1
ATOM 698 C CA . CYS A 1 91 ? 8.388 -3.735 -14.336 1.00 91.06 91 CYS A CA 1
ATOM 699 C C . CYS A 1 91 ? 9.584 -4.389 -13.607 1.00 91.06 91 CYS A C 1
ATOM 701 O O . CYS A 1 91 ? 10.673 -4.503 -14.172 1.00 91.06 91 CYS A O 1
ATOM 703 N N . LEU A 1 92 ? 9.374 -4.884 -12.381 1.00 89.19 92 LEU A N 1
ATOM 704 C CA . LEU A 1 92 ? 10.409 -5.549 -11.572 1.00 89.19 92 LEU A CA 1
ATOM 705 C C . LEU A 1 92 ? 10.785 -6.952 -12.062 1.00 89.19 92 LEU A C 1
ATOM 707 O O . LEU A 1 92 ? 11.872 -7.437 -11.761 1.00 89.19 92 LEU A O 1
ATOM 711 N N . VAL A 1 93 ? 9.877 -7.629 -12.762 1.00 88.81 93 VAL A N 1
ATOM 712 C CA . VAL A 1 93 ? 10.076 -9.002 -13.250 1.00 88.81 93 VAL A CA 1
ATOM 713 C C . VAL A 1 93 ? 10.780 -9.026 -14.612 1.00 88.81 93 VAL A C 1
ATOM 715 O O . VAL A 1 93 ? 11.243 -10.082 -15.037 1.00 88.81 93 VAL A O 1
ATOM 718 N N . VAL A 1 94 ? 10.904 -7.879 -15.294 1.00 86.19 94 VAL A N 1
ATOM 719 C CA . VAL A 1 94 ? 11.643 -7.797 -16.561 1.00 86.19 94 VAL A CA 1
ATOM 720 C C . VAL A 1 94 ? 13.093 -8.256 -16.340 1.00 86.19 94 VAL A C 1
ATOM 722 O O . VAL A 1 94 ? 13.799 -7.645 -15.533 1.00 86.19 94 VAL A O 1
ATOM 725 N N . PRO A 1 95 ? 13.553 -9.310 -17.040 1.00 81.88 95 PRO A N 1
ATOM 726 C CA . PRO A 1 95 ? 14.896 -9.835 -16.857 1.00 81.88 95 PRO A CA 1
ATOM 727 C C . PRO A 1 95 ? 15.920 -8.856 -17.431 1.00 81.88 95 PRO A C 1
ATOM 729 O O . PRO A 1 95 ? 15.890 -8.533 -18.619 1.00 81.88 95 PRO A O 1
ATOM 732 N N . THR A 1 96 ? 16.849 -8.405 -16.595 1.00 79.50 96 THR A N 1
ATOM 733 C CA . THR A 1 96 ? 17.967 -7.549 -16.995 1.00 79.50 96 THR A CA 1
ATOM 734 C C . THR A 1 96 ? 19.267 -8.066 -16.381 1.00 79.50 96 THR A C 1
ATOM 736 O O . THR A 1 96 ? 19.258 -8.631 -15.290 1.00 79.50 96 THR A O 1
ATOM 739 N N . ILE A 1 97 ? 20.385 -7.909 -17.100 1.00 77.56 97 ILE A N 1
ATOM 740 C CA . ILE A 1 97 ? 21.725 -8.275 -16.599 1.00 77.56 97 ILE A CA 1
ATOM 741 C C . ILE A 1 97 ? 22.144 -7.305 -15.487 1.00 77.56 97 ILE A C 1
ATOM 743 O O . ILE A 1 97 ? 22.679 -7.709 -14.462 1.00 77.56 97 ILE A O 1
ATOM 747 N N . GLU A 1 98 ? 21.851 -6.022 -15.687 1.00 79.75 98 GLU A N 1
ATOM 748 C CA . GLU A 1 98 ? 22.020 -4.963 -14.700 1.00 79.75 98 GLU A CA 1
ATOM 749 C C . GLU A 1 98 ? 20.665 -4.312 -14.432 1.00 79.75 98 GLU A C 1
ATOM 751 O O . GLU A 1 98 ? 19.810 -4.225 -15.318 1.00 79.75 98 GLU A O 1
ATOM 756 N N . ILE A 1 99 ? 20.437 -3.858 -13.203 1.00 81.06 99 ILE A N 1
ATOM 757 C CA . ILE A 1 99 ? 19.156 -3.251 -12.837 1.00 81.06 99 ILE A CA 1
ATOM 758 C C . ILE A 1 99 ? 19.020 -1.902 -13.510 1.00 81.06 99 ILE A C 1
ATOM 760 O O . ILE A 1 99 ? 19.834 -0.999 -13.310 1.00 81.06 99 ILE A O 1
ATOM 764 N N . HIS A 1 100 ? 17.919 -1.738 -14.231 1.00 86.00 100 HIS A N 1
ATOM 765 C CA . HIS A 1 100 ? 17.578 -0.447 -14.785 1.00 86.00 100 HIS A CA 1
ATOM 766 C C . HIS A 1 100 ? 17.153 0.515 -13.655 1.00 86.00 100 HIS A C 1
ATOM 768 O O . HIS A 1 100 ? 16.357 0.124 -12.795 1.00 86.00 100 HIS A O 1
ATOM 774 N N . PRO A 1 101 ? 17.577 1.795 -13.647 1.00 84.69 101 PRO A N 1
ATOM 775 C CA . PRO A 1 101 ? 17.220 2.746 -12.587 1.00 84.69 101 PRO A CA 1
ATOM 776 C C . PRO A 1 101 ? 15.708 2.852 -12.324 1.00 84.69 101 PRO A C 1
ATOM 778 O O . PRO A 1 101 ? 15.272 2.923 -11.176 1.00 84.69 101 PRO A O 1
ATOM 781 N N . LEU A 1 102 ? 14.890 2.776 -13.383 1.00 88.38 102 LEU A N 1
ATOM 782 C CA . LEU A 1 102 ? 13.425 2.761 -13.260 1.00 88.38 102 LEU A CA 1
ATOM 783 C C . LEU A 1 102 ? 12.889 1.557 -12.476 1.00 88.38 102 LEU A C 1
ATOM 785 O O . LEU A 1 102 ? 11.892 1.708 -11.781 1.00 88.38 102 LEU A O 1
ATOM 789 N N . GLN A 1 103 ? 13.536 0.390 -12.540 1.00 88.12 103 GLN A N 1
ATOM 790 C CA . GLN A 1 103 ? 13.126 -0.777 -11.753 1.00 88.12 103 GLN A CA 1
ATOM 791 C C . GLN A 1 103 ? 13.385 -0.542 -10.259 1.00 88.12 103 GLN A C 1
ATOM 793 O O . GLN A 1 103 ? 12.543 -0.869 -9.426 1.00 88.12 103 GLN A O 1
ATOM 798 N N . SER A 1 104 ? 14.497 0.108 -9.903 1.00 85.81 104 SER A N 1
ATOM 799 C CA . SER A 1 104 ? 14.762 0.485 -8.508 1.00 85.81 104 SER A CA 1
ATOM 800 C C . SER A 1 104 ? 13.749 1.514 -7.984 1.00 85.81 104 SER A C 1
ATOM 802 O O . SER A 1 104 ? 13.208 1.366 -6.887 1.00 85.81 104 SER A O 1
ATOM 804 N N . ILE A 1 105 ? 13.402 2.517 -8.797 1.00 87.19 105 ILE A N 1
ATOM 805 C CA . ILE A 1 105 ? 12.362 3.497 -8.445 1.00 87.19 105 ILE A CA 1
ATOM 806 C C . ILE A 1 105 ? 10.989 2.814 -8.326 1.00 87.19 105 ILE A C 1
ATOM 808 O O . ILE A 1 105 ? 10.244 3.072 -7.377 1.00 87.19 105 ILE A O 1
ATOM 812 N N . ALA A 1 106 ? 10.662 1.906 -9.251 1.00 90.81 106 ALA A N 1
ATOM 813 C CA . ALA A 1 106 ? 9.426 1.130 -9.226 1.00 90.81 106 ALA A CA 1
ATOM 814 C C . ALA A 1 106 ? 9.296 0.302 -7.942 1.00 90.81 106 ALA A C 1
ATOM 816 O O . ALA A 1 106 ? 8.202 0.226 -7.389 1.00 90.81 106 ALA A O 1
ATOM 817 N N . TYR A 1 107 ? 10.394 -0.261 -7.429 1.00 90.94 107 TYR A N 1
ATOM 818 C CA . TYR A 1 107 ? 10.393 -1.041 -6.192 1.00 90.94 107 TYR A CA 1
ATOM 819 C C . TYR A 1 107 ? 9.950 -0.214 -4.976 1.00 90.94 107 TYR A C 1
ATOM 821 O O . TYR A 1 107 ? 9.097 -0.655 -4.199 1.00 90.94 107 TYR A O 1
ATOM 829 N N . ASN A 1 108 ? 10.470 1.007 -4.828 1.00 89.44 108 ASN A N 1
ATOM 830 C CA . ASN A 1 108 ? 10.067 1.897 -3.736 1.00 89.44 108 ASN A CA 1
ATOM 831 C C . ASN A 1 108 ? 8.578 2.259 -3.843 1.00 89.44 108 ASN A C 1
ATOM 833 O O . ASN A 1 108 ? 7.843 2.166 -2.855 1.00 89.44 108 ASN A O 1
ATOM 837 N N . LYS A 1 109 ? 8.106 2.583 -5.056 1.00 91.50 109 LYS A N 1
ATOM 838 C CA . LYS A 1 109 ? 6.692 2.903 -5.306 1.00 91.50 109 LYS A CA 1
ATOM 839 C C . LYS A 1 109 ? 5.783 1.710 -5.042 1.00 91.50 109 LYS A C 1
ATOM 841 O O . LYS A 1 109 ? 4.779 1.862 -4.354 1.00 91.50 109 LYS A O 1
ATOM 846 N N . VAL A 1 110 ? 6.139 0.518 -5.520 1.00 93.12 110 VAL A N 1
ATOM 847 C CA . VAL A 1 110 ? 5.325 -0.683 -5.301 1.00 93.12 110 VAL A CA 1
ATOM 848 C C . VAL A 1 110 ? 5.284 -1.056 -3.824 1.00 93.12 110 VAL A C 1
ATOM 850 O O . VAL A 1 110 ? 4.238 -1.478 -3.346 1.00 93.12 110 VAL A O 1
ATOM 853 N N . SER A 1 111 ? 6.368 -0.817 -3.080 1.00 92.12 111 SER A N 1
ATOM 854 C CA . SER A 1 111 ? 6.395 -1.000 -1.628 1.00 92.12 111 SER A CA 1
ATOM 855 C C . SER A 1 111 ? 5.383 -0.090 -0.934 1.00 92.12 111 SER A C 1
ATOM 857 O O . SER A 1 111 ? 4.568 -0.578 -0.157 1.00 92.12 111 SER A O 1
ATOM 859 N N . LEU A 1 112 ? 5.357 1.205 -1.267 1.00 93.25 112 LEU A N 1
ATOM 860 C CA . LEU A 1 112 ? 4.376 2.150 -0.718 1.00 93.25 112 LEU A CA 1
ATOM 861 C C . LEU A 1 112 ? 2.936 1.818 -1.136 1.00 93.25 112 LEU A C 1
ATOM 863 O O . LEU A 1 112 ? 2.034 1.853 -0.301 1.00 93.25 112 LEU A O 1
ATOM 867 N N . VAL A 1 113 ? 2.714 1.442 -2.399 1.00 94.69 113 VAL A N 1
ATOM 868 C CA . VAL A 1 113 ? 1.403 0.980 -2.884 1.00 94.69 113 VAL A CA 1
ATOM 869 C C . VAL A 1 113 ? 0.954 -0.271 -2.121 1.00 94.69 113 VAL A C 1
ATOM 871 O O . VAL A 1 113 ? -0.207 -0.366 -1.726 1.00 94.69 113 VAL A O 1
ATOM 874 N N . ASN A 1 114 ? 1.864 -1.210 -1.854 1.00 93.94 114 ASN A N 1
ATOM 875 C CA . ASN A 1 114 ? 1.553 -2.413 -1.088 1.00 93.94 114 ASN A CA 1
ATOM 876 C C . ASN A 1 114 ? 1.161 -2.087 0.355 1.00 93.94 114 ASN A C 1
ATOM 878 O O . ASN A 1 114 ? 0.206 -2.663 0.873 1.00 93.94 114 ASN A O 1
ATOM 882 N N . LEU A 1 115 ? 1.838 -1.118 0.982 1.00 93.44 115 LEU A N 1
ATOM 883 C CA . LEU A 1 115 ? 1.453 -0.625 2.304 1.00 93.44 115 LEU A CA 1
ATOM 884 C C . LEU A 1 115 ? 0.047 -0.023 2.302 1.00 93.44 115 LEU A C 1
ATOM 886 O O . LEU A 1 115 ? -0.679 -0.238 3.260 1.00 93.44 115 LEU A O 1
ATOM 890 N N . ILE A 1 116 ? -0.351 0.693 1.245 1.00 93.19 116 ILE A N 1
ATOM 891 C CA . ILE A 1 116 ? -1.695 1.287 1.124 1.00 93.19 116 ILE A CA 1
ATOM 892 C C . ILE A 1 116 ? -2.784 0.219 0.953 1.00 93.19 116 ILE A C 1
ATOM 894 O O . ILE A 1 116 ? -3.888 0.393 1.466 1.00 93.19 116 ILE A O 1
ATOM 898 N N . LEU A 1 117 ? -2.494 -0.854 0.215 1.00 91.38 117 LEU A N 1
ATOM 899 C CA . LEU A 1 117 ? -3.463 -1.907 -0.100 1.00 91.38 117 LEU A CA 1
ATOM 900 C C . LEU A 1 117 ? -3.608 -2.950 1.009 1.00 91.38 117 LEU A C 1
ATOM 902 O O . LEU A 1 117 ? -4.720 -3.315 1.390 1.00 91.38 117 LEU A O 1
ATOM 906 N N . GLU A 1 118 ? -2.476 -3.481 1.462 1.00 88.88 118 GLU A N 1
ATOM 907 C CA . GLU A 1 118 ? -2.403 -4.686 2.294 1.00 88.88 118 GLU A CA 1
ATOM 908 C C . GLU A 1 118 ? -1.924 -4.378 3.715 1.00 88.88 118 GLU A C 1
ATOM 910 O O . GLU A 1 118 ? -2.048 -5.217 4.608 1.00 88.88 118 GLU A O 1
ATOM 915 N N . GLY A 1 119 ? -1.359 -3.190 3.941 1.00 88.88 119 GLY A N 1
ATOM 916 C CA . GLY A 1 119 ? -0.758 -2.817 5.218 1.00 88.88 119 GLY A CA 1
ATOM 917 C C . GLY A 1 119 ? 0.513 -3.602 5.557 1.00 88.88 119 GLY A C 1
ATOM 918 O O . GLY A 1 119 ? 0.901 -3.660 6.723 1.00 88.88 119 GLY A O 1
ATOM 919 N N . GLN A 1 120 ? 1.152 -4.229 4.563 1.00 87.69 120 GLN A N 1
ATOM 920 C CA . GLN A 1 120 ? 2.350 -5.055 4.730 1.00 87.69 120 GLN A CA 1
ATOM 921 C C . GLN A 1 120 ? 3.438 -4.680 3.727 1.00 87.69 120 GLN A C 1
ATOM 923 O O . GLN A 1 120 ? 3.158 -4.172 2.638 1.00 87.69 120 GLN A O 1
ATOM 928 N N . ALA A 1 121 ? 4.693 -4.941 4.098 1.00 83.56 121 ALA A N 1
ATOM 929 C CA . ALA A 1 121 ? 5.826 -4.728 3.210 1.00 83.56 121 ALA A CA 1
ATOM 930 C C . ALA A 1 121 ? 5.697 -5.598 1.951 1.00 83.56 121 ALA A C 1
ATOM 932 O O . ALA A 1 121 ? 5.266 -6.750 2.017 1.00 83.56 121 ALA A O 1
ATOM 933 N N . PHE A 1 122 ? 6.071 -5.035 0.804 1.00 87.69 122 PHE A N 1
ATOM 934 C CA . PHE A 1 122 ? 6.050 -5.759 -0.459 1.00 87.69 122 PHE A CA 1
ATOM 935 C C . PHE A 1 122 ? 7.077 -6.895 -0.446 1.00 87.69 122 PHE A C 1
ATOM 937 O O . PHE A 1 122 ? 8.246 -6.688 -0.124 1.00 87.69 122 PHE A O 1
ATOM 944 N N . CYS A 1 123 ? 6.635 -8.095 -0.817 1.00 83.88 123 CYS A N 1
ATOM 945 C CA . CYS A 1 123 ? 7.513 -9.239 -1.006 1.00 83.88 123 CYS A CA 1
ATOM 946 C C . CYS A 1 123 ? 7.908 -9.331 -2.481 1.00 83.88 123 CYS A C 1
ATOM 948 O O . CYS A 1 123 ? 7.041 -9.399 -3.354 1.00 83.88 123 CYS A O 1
ATOM 950 N N . ILE A 1 124 ? 9.214 -9.336 -2.751 1.00 81.62 124 ILE A N 1
ATOM 951 C CA . ILE A 1 124 ? 9.742 -9.450 -4.111 1.00 81.62 124 ILE A CA 1
ATOM 952 C C . ILE A 1 124 ? 9.361 -10.828 -4.679 1.00 81.62 124 ILE A C 1
ATOM 954 O O . ILE A 1 124 ? 9.625 -11.848 -4.033 1.00 81.62 124 ILE A O 1
ATOM 958 N N . PRO A 1 125 ? 8.761 -10.898 -5.881 1.00 81.50 125 PRO A N 1
ATOM 959 C CA . PRO A 1 125 ? 8.512 -12.167 -6.549 1.00 81.50 125 PRO A CA 1
ATOM 960 C C . PRO A 1 125 ? 9.804 -12.967 -6.746 1.00 81.50 125 PRO A C 1
ATOM 962 O O . PRO A 1 125 ? 10.827 -12.421 -7.147 1.00 81.50 125 PRO A O 1
ATOM 965 N N . LYS A 1 126 ? 9.742 -14.292 -6.569 1.00 76.38 126 LYS A N 1
ATOM 966 C CA . LYS A 1 126 ? 10.899 -15.194 -6.759 1.00 76.38 126 LYS A CA 1
ATOM 967 C C . LYS A 1 126 ? 11.510 -15.147 -8.168 1.00 76.38 126 LYS A C 1
ATOM 969 O O . LYS A 1 126 ? 12.617 -15.626 -8.360 1.00 76.38 126 LYS A O 1
ATOM 974 N N . LEU A 1 127 ? 10.761 -14.633 -9.143 1.00 74.38 127 LEU A N 1
ATOM 975 C CA . LEU A 1 127 ? 11.173 -14.530 -10.542 1.00 74.38 127 LEU A CA 1
ATOM 976 C C . LEU A 1 127 ? 12.067 -13.307 -10.816 1.00 74.38 127 LEU A C 1
ATOM 978 O O . LEU A 1 127 ? 12.642 -13.207 -11.894 1.00 74.38 127 LEU A O 1
ATOM 982 N N . CYS A 1 128 ? 12.169 -12.371 -9.871 1.00 76.56 128 CYS A N 1
ATOM 983 C CA . CYS A 1 128 ? 13.025 -11.201 -10.018 1.00 76.56 128 CYS A CA 1
ATOM 984 C C . CYS A 1 128 ? 14.515 -11.573 -10.000 1.00 76.56 128 CYS A C 1
ATOM 986 O O . CYS A 1 128 ? 14.916 -12.576 -9.407 1.00 76.56 128 CYS A O 1
ATOM 988 N N . SER A 1 129 ? 15.338 -10.731 -10.631 1.00 73.06 129 SER A N 1
ATOM 989 C CA . SER A 1 129 ? 16.792 -10.893 -10.647 1.00 73.06 129 SER A CA 1
ATOM 990 C C . SER A 1 129 ? 17.376 -10.841 -9.227 1.00 73.06 129 SER A C 1
ATOM 992 O O . SER A 1 129 ? 16.859 -10.143 -8.348 1.00 73.06 129 SER A O 1
ATOM 994 N N . SER A 1 130 ? 18.453 -11.596 -8.980 1.00 72.00 130 SER A N 1
ATOM 995 C CA . SER A 1 130 ? 19.090 -11.655 -7.650 1.00 72.00 130 SER A CA 1
ATOM 996 C C . SER A 1 130 ? 19.651 -10.295 -7.239 1.00 72.00 130 SER A C 1
ATOM 998 O O . SER A 1 130 ? 19.637 -9.918 -6.069 1.00 72.00 130 SER A O 1
ATOM 1000 N N . GLU A 1 131 ? 20.065 -9.517 -8.228 1.00 71.31 131 GLU A N 1
ATOM 1001 C CA . GLU A 1 131 ? 20.509 -8.147 -8.091 1.00 71.31 131 GLU A CA 1
ATOM 1002 C C . GLU A 1 131 ? 19.393 -7.293 -7.470 1.00 71.31 131 GLU A C 1
ATOM 1004 O O . GLU A 1 131 ? 19.674 -6.466 -6.602 1.00 71.31 131 GLU A O 1
ATOM 1009 N N . LEU A 1 132 ? 18.123 -7.474 -7.870 1.00 73.50 132 LEU A N 1
ATOM 1010 C CA . LEU A 1 132 ? 17.009 -6.661 -7.366 1.00 73.50 132 LEU A CA 1
ATOM 1011 C C . LEU A 1 132 ? 16.750 -6.904 -5.876 1.00 73.50 132 LEU A C 1
ATOM 1013 O O . LEU A 1 132 ? 16.311 -5.996 -5.178 1.00 73.50 132 LEU A O 1
ATOM 1017 N N . LEU A 1 133 ? 17.059 -8.088 -5.348 1.00 71.25 133 LEU A N 1
ATOM 1018 C CA . LEU A 1 133 ? 16.975 -8.332 -3.905 1.00 71.25 133 LEU A CA 1
ATOM 1019 C C . LEU A 1 133 ? 18.017 -7.527 -3.119 1.00 71.25 133 LEU A C 1
ATOM 1021 O O . LEU A 1 133 ? 17.743 -7.089 -2.003 1.00 71.25 133 LEU A O 1
ATOM 1025 N N . ILE A 1 134 ? 19.194 -7.312 -3.706 1.00 66.44 134 ILE A N 1
ATOM 1026 C CA . ILE A 1 134 ? 20.301 -6.577 -3.081 1.00 66.44 134 ILE A CA 1
ATOM 1027 C C . ILE A 1 134 ? 20.088 -5.067 -3.230 1.00 66.44 134 ILE A C 1
ATOM 1029 O O . ILE A 1 134 ? 20.318 -4.295 -2.302 1.00 66.44 134 ILE A O 1
ATOM 1033 N N . VAL A 1 135 ? 19.638 -4.650 -4.409 1.00 64.50 135 VAL A N 1
ATOM 1034 C CA . VAL A 1 135 ? 19.594 -3.253 -4.841 1.00 64.50 135 VAL A CA 1
ATOM 1035 C C . VAL A 1 135 ? 18.175 -2.682 -4.779 1.00 64.50 135 VAL A C 1
ATOM 1037 O O . VAL A 1 135 ? 18.008 -1.483 -4.890 1.00 64.50 135 VAL A O 1
ATOM 1040 N N . GLY A 1 136 ? 17.128 -3.475 -4.571 1.00 64.94 136 GLY A N 1
ATOM 1041 C CA . GLY A 1 136 ? 15.756 -2.988 -4.383 1.00 64.94 136 GLY A CA 1
ATOM 1042 C C . GLY A 1 136 ? 15.652 -1.962 -3.247 1.00 64.94 136 GLY A C 1
ATOM 1043 O O . GLY A 1 136 ? 15.259 -0.820 -3.495 1.00 64.94 136 GLY A O 1
ATOM 1044 N N . PRO A 1 137 ? 16.075 -2.290 -2.012 1.00 63.03 137 PRO A N 1
ATOM 1045 C CA . PRO A 1 137 ? 16.035 -1.361 -0.887 1.00 63.03 137 PRO A CA 1
ATOM 1046 C C . PRO A 1 137 ? 17.194 -0.339 -0.912 1.00 63.03 137 PRO A C 1
ATOM 1048 O O . PRO A 1 137 ? 17.918 -0.208 0.072 1.00 63.03 137 PRO A O 1
ATOM 1051 N N . GLN A 1 138 ? 17.381 0.425 -1.999 1.00 67.31 138 GLN A N 1
ATOM 1052 C CA . GLN A 1 138 ? 18.427 1.473 -2.047 1.00 67.31 138 GLN A CA 1
ATOM 1053 C C . GLN A 1 138 ? 18.170 2.595 -1.044 1.00 67.31 138 GLN A C 1
ATOM 1055 O O . GLN A 1 138 ? 19.089 3.229 -0.526 1.00 67.31 138 GLN A O 1
ATOM 1060 N N . SER A 1 139 ? 16.895 2.873 -0.784 1.00 75.19 139 SER A N 1
ATOM 1061 C CA . SER A 1 139 ? 16.502 3.955 0.093 1.00 75.19 139 SER A CA 1
ATOM 1062 C C . SER A 1 139 ? 16.347 3.451 1.524 1.00 75.19 139 SER A C 1
ATOM 1064 O O . SER A 1 139 ? 15.328 2.867 1.898 1.00 75.19 139 SER A O 1
ATOM 1066 N N . ALA A 1 140 ? 17.348 3.745 2.357 1.00 84.19 140 ALA A N 1
ATOM 1067 C CA . ALA A 1 140 ? 17.292 3.456 3.788 1.00 84.19 140 ALA A CA 1
ATOM 1068 C C . ALA A 1 140 ? 16.033 4.049 4.452 1.00 84.19 140 ALA A C 1
ATOM 1070 O O . ALA A 1 140 ? 15.463 3.423 5.345 1.00 84.19 140 ALA A O 1
ATOM 1071 N N . CYS A 1 141 ? 15.555 5.215 3.993 1.00 88.50 141 CYS A N 1
ATOM 1072 C CA . CYS A 1 141 ? 14.338 5.824 4.529 1.00 88.50 141 CYS A CA 1
ATOM 1073 C C . CYS A 1 141 ? 13.053 5.094 4.104 1.00 88.50 141 CYS A C 1
ATOM 1075 O O . CYS A 1 141 ? 12.177 4.921 4.951 1.00 88.50 141 CYS A O 1
ATOM 1077 N N . HIS A 1 142 ? 12.947 4.590 2.866 1.00 88.56 142 HIS A N 1
ATOM 1078 C CA . HIS A 1 142 ? 11.797 3.772 2.450 1.00 88.56 142 HIS A CA 1
ATOM 1079 C C . HIS A 1 142 ? 11.765 2.437 3.194 1.00 88.56 142 HIS A C 1
ATOM 1081 O O . HIS A 1 142 ? 10.720 2.052 3.715 1.00 88.56 142 HIS A O 1
ATOM 1087 N N . SER A 1 143 ? 12.910 1.763 3.319 1.00 88.50 143 SER A N 1
ATOM 1088 C CA . SER A 1 143 ? 13.022 0.505 4.064 1.00 88.50 143 SER A CA 1
ATOM 1089 C C . SER A 1 143 ? 12.669 0.685 5.541 1.00 88.50 143 SER A C 1
ATOM 1091 O O . SER A 1 143 ? 11.936 -0.124 6.111 1.00 88.50 143 SER A O 1
ATOM 1093 N N . LEU A 1 144 ? 13.134 1.774 6.164 1.00 90.38 144 LEU A N 1
ATOM 1094 C CA . LEU A 1 144 ? 12.781 2.116 7.540 1.00 90.38 144 LEU A CA 1
ATOM 1095 C C . LEU A 1 144 ? 11.277 2.373 7.680 1.00 90.38 144 LEU A C 1
ATOM 1097 O O . LEU A 1 144 ? 10.664 1.835 8.603 1.00 90.38 144 LEU A O 1
ATOM 1101 N N . PHE A 1 145 ? 10.683 3.142 6.762 1.00 91.75 145 PHE A N 1
ATOM 1102 C CA . PHE A 1 145 ? 9.247 3.419 6.745 1.00 91.75 145 PHE A CA 1
ATOM 1103 C C . PHE A 1 145 ? 8.424 2.131 6.602 1.00 91.75 145 PHE A C 1
ATOM 1105 O O . PHE A 1 145 ? 7.550 1.869 7.426 1.00 91.75 145 PHE A O 1
ATOM 1112 N N . CYS A 1 146 ? 8.755 1.274 5.629 1.00 91.00 146 CYS A N 1
ATOM 1113 C CA . CYS A 1 146 ? 8.073 -0.004 5.409 1.00 91.00 146 CYS A CA 1
ATOM 1114 C C . CYS A 1 146 ? 8.207 -0.947 6.607 1.00 91.00 146 CYS A C 1
ATOM 1116 O O . CYS A 1 146 ? 7.246 -1.619 6.965 1.00 91.00 146 CYS A O 1
ATOM 1118 N N . ARG A 1 147 ? 9.375 -0.975 7.260 1.00 90.56 147 ARG A N 1
ATOM 1119 C CA . ARG A 1 147 ? 9.608 -1.791 8.459 1.00 90.56 147 ARG A CA 1
ATOM 1120 C C . ARG A 1 147 ? 8.797 -1.313 9.659 1.00 90.56 147 ARG A C 1
ATOM 1122 O O . ARG A 1 147 ? 8.415 -2.133 10.484 1.00 90.56 147 ARG A O 1
ATOM 1129 N N . LYS A 1 148 ? 8.569 -0.003 9.778 1.00 91.06 148 LYS A N 1
ATOM 1130 C CA . LYS A 1 148 ? 7.815 0.599 10.885 1.00 91.06 148 LYS A CA 1
ATOM 1131 C C . LYS A 1 148 ? 6.312 0.657 10.661 1.00 91.06 148 LYS A C 1
ATOM 1133 O O . LYS A 1 148 ? 5.564 0.841 11.612 1.00 91.06 148 LYS A O 1
ATOM 1138 N N . TYR A 1 149 ? 5.861 0.449 9.432 1.00 92.00 149 TYR A N 1
ATOM 1139 C CA . TYR A 1 149 ? 4.445 0.464 9.098 1.00 92.00 149 TYR A CA 1
ATOM 1140 C C . TYR A 1 149 ? 3.587 -0.578 9.852 1.00 92.00 149 TYR A C 1
ATOM 1142 O O . TYR A 1 149 ? 2.514 -0.206 10.330 1.00 92.00 149 TYR A O 1
ATOM 1150 N N . PRO A 1 150 ? 4.020 -1.848 10.028 1.00 87.50 150 PRO A N 1
ATOM 1151 C CA . PRO A 1 150 ? 3.227 -2.877 10.710 1.00 87.50 150 PRO A CA 1
ATOM 1152 C C . PRO A 1 150 ? 2.965 -2.601 12.194 1.00 87.50 150 PRO A C 1
ATOM 1154 O O . PRO A 1 150 ? 2.034 -3.181 12.752 1.00 87.50 150 PRO A O 1
ATOM 1157 N N . ASP A 1 151 ? 3.747 -1.710 12.817 1.00 86.50 151 ASP A N 1
ATOM 1158 C CA . ASP A 1 151 ? 3.516 -1.247 14.192 1.00 86.50 151 ASP A CA 1
ATOM 1159 C C . ASP A 1 151 ? 2.205 -0.428 14.289 1.00 86.50 151 ASP A C 1
ATOM 1161 O O . ASP A 1 151 ? 1.696 -0.200 15.383 1.00 86.50 151 ASP A O 1
ATOM 1165 N N . LEU A 1 152 ? 1.630 -0.017 13.145 1.00 79.44 152 LEU A N 1
ATOM 1166 C CA . LEU A 1 152 ? 0.362 0.712 12.999 1.00 79.44 152 LEU A CA 1
ATOM 1167 C C . LEU A 1 152 ? 0.283 2.021 13.808 1.00 79.44 152 LEU A C 1
ATOM 1169 O O . LEU A 1 152 ? -0.803 2.529 14.086 1.00 79.44 152 LEU A O 1
ATOM 1173 N N . ASP A 1 153 ? 1.432 2.621 14.121 1.00 84.25 153 ASP A N 1
ATOM 1174 C CA . ASP A 1 153 ? 1.510 3.927 14.770 1.00 84.25 153 ASP A CA 1
ATOM 1175 C C . ASP A 1 153 ? 1.659 5.048 13.728 1.00 84.25 153 ASP A C 1
ATOM 1177 O O . ASP A 1 153 ? 2.745 5.354 13.221 1.00 84.25 153 ASP A O 1
ATOM 1181 N N . SER A 1 154 ? 0.535 5.701 13.426 1.00 85.81 154 SER A N 1
ATOM 1182 C CA . SER A 1 154 ? 0.493 6.824 12.483 1.00 85.81 154 SER A CA 1
ATOM 1183 C C . SER A 1 154 ? 1.363 8.019 12.902 1.00 85.81 154 SER A C 1
ATOM 1185 O O . SER A 1 154 ? 1.845 8.737 12.026 1.00 85.81 154 SER A O 1
ATOM 1187 N N . GLN A 1 155 ? 1.598 8.249 14.201 1.00 87.12 155 GLN A N 1
ATOM 1188 C CA . GLN A 1 155 ? 2.419 9.368 14.679 1.00 87.12 155 GLN A CA 1
ATOM 1189 C C . GLN A 1 155 ? 3.900 9.090 14.465 1.00 87.12 155 GLN A C 1
ATOM 1191 O O . GLN A 1 155 ? 4.615 9.941 13.937 1.00 87.12 155 GLN A O 1
ATOM 1196 N N . GLN A 1 156 ? 4.354 7.880 14.793 1.00 88.81 156 GLN A N 1
ATOM 1197 C CA . GLN A 1 156 ? 5.732 7.470 14.514 1.00 88.81 156 GLN A CA 1
ATOM 1198 C C . GLN A 1 156 ? 6.046 7.555 13.020 1.00 88.81 156 GLN A C 1
ATOM 1200 O O . GLN A 1 156 ? 7.087 8.092 12.638 1.00 88.81 156 GLN A O 1
ATOM 1205 N N . LEU A 1 157 ? 5.123 7.109 12.164 1.00 91.56 157 LEU A N 1
ATOM 1206 C CA . LEU A 1 157 ? 5.291 7.194 10.714 1.00 91.56 157 LEU A CA 1
ATOM 1207 C C . LEU A 1 157 ? 5.334 8.642 10.206 1.00 91.56 157 LEU A C 1
ATOM 1209 O O . LEU A 1 157 ? 6.148 8.957 9.338 1.00 91.56 157 LEU A O 1
ATOM 1213 N N . ARG A 1 158 ? 4.523 9.549 10.769 1.00 92.12 158 ARG A N 1
ATOM 1214 C CA . ARG A 1 158 ? 4.597 10.989 10.457 1.00 92.12 158 ARG A CA 1
ATOM 1215 C C . ARG A 1 158 ? 5.934 11.592 10.864 1.00 92.12 158 ARG A C 1
ATOM 1217 O O . ARG A 1 158 ? 6.493 12.364 10.091 1.00 92.12 158 ARG A O 1
ATOM 1224 N N . THR A 1 159 ? 6.461 11.220 12.027 1.00 92.50 159 THR A N 1
ATOM 1225 C CA . THR A 1 159 ? 7.784 11.664 12.484 1.00 92.50 159 THR A CA 1
ATOM 1226 C C . THR A 1 159 ? 8.876 11.184 11.533 1.00 92.50 159 THR A C 1
ATOM 1228 O O . THR A 1 159 ? 9.685 11.992 11.092 1.00 92.50 159 THR A O 1
ATOM 1231 N N . ILE A 1 160 ? 8.845 9.911 11.124 1.00 92.94 160 ILE A N 1
ATOM 1232 C CA . ILE A 1 160 ? 9.781 9.355 10.132 1.00 92.94 160 ILE A CA 1
ATOM 1233 C C . ILE A 1 160 ? 9.711 10.136 8.812 1.00 92.94 160 ILE A C 1
ATOM 1235 O O . ILE A 1 160 ? 10.749 10.505 8.257 1.00 92.94 160 ILE A O 1
ATOM 1239 N N . LEU A 1 161 ? 8.503 10.437 8.321 1.00 93.25 161 LEU A N 1
ATOM 1240 C CA . LEU A 1 161 ? 8.326 11.241 7.109 1.00 93.25 161 LEU A CA 1
ATOM 1241 C C . LEU A 1 161 ? 8.813 12.678 7.269 1.00 93.25 161 LEU A C 1
ATOM 1243 O O . LEU A 1 161 ? 9.365 13.229 6.322 1.00 93.25 161 LEU A O 1
ATOM 1247 N N . ALA A 1 162 ? 8.635 13.288 8.440 1.00 93.81 162 ALA A N 1
ATOM 1248 C CA . ALA A 1 162 ? 9.146 14.624 8.716 1.00 93.81 162 ALA A CA 1
ATOM 1249 C C . ALA A 1 162 ? 10.683 14.636 8.734 1.00 93.81 162 ALA A C 1
ATOM 1251 O O . ALA A 1 162 ? 11.292 15.501 8.107 1.00 93.81 162 ALA A O 1
ATOM 1252 N N . THR A 1 163 ? 11.310 13.642 9.372 1.00 95.25 163 THR A N 1
ATOM 1253 C CA . THR A 1 163 ? 12.772 13.491 9.432 1.00 95.25 163 THR A CA 1
ATOM 1254 C C . THR A 1 163 ? 13.386 13.259 8.052 1.00 95.25 163 THR A C 1
ATOM 1256 O O . THR A 1 163 ? 14.414 13.849 7.729 1.00 95.25 163 THR A O 1
ATOM 1259 N N . HIS A 1 164 ? 12.752 12.438 7.211 1.00 93.12 164 HIS A N 1
ATOM 1260 C CA . HIS A 1 164 ? 13.267 12.080 5.885 1.00 93.12 164 HIS A CA 1
ATOM 1261 C C . HIS A 1 164 ? 12.573 12.815 4.730 1.00 93.12 164 HIS A C 1
ATOM 1263 O O . HIS A 1 164 ? 12.668 12.389 3.577 1.00 93.12 164 HIS A O 1
ATOM 1269 N N . ARG A 1 165 ? 11.899 13.938 5.010 1.00 92.56 165 ARG A N 1
ATOM 1270 C CA . ARG A 1 165 ? 11.070 14.662 4.033 1.00 92.56 165 ARG A CA 1
ATOM 1271 C C . ARG A 1 165 ? 11.826 15.001 2.750 1.00 92.56 165 ARG A C 1
ATOM 1273 O O . ARG A 1 165 ? 11.291 14.803 1.666 1.00 92.56 165 ARG A O 1
ATOM 1280 N N . ALA A 1 166 ? 13.067 15.478 2.863 1.00 91.19 166 ALA A N 1
ATOM 1281 C CA . ALA A 1 166 ? 13.888 15.847 1.709 1.00 91.19 166 ALA A CA 1
ATOM 1282 C C . ALA A 1 166 ? 14.131 14.660 0.761 1.00 91.19 166 ALA A C 1
ATOM 1284 O O . ALA A 1 166 ? 14.046 14.819 -0.453 1.00 91.19 166 ALA A O 1
ATOM 1285 N N . SER A 1 167 ? 14.357 13.461 1.308 1.00 89.62 167 SER A N 1
ATOM 1286 C CA . SER A 1 167 ? 14.551 12.243 0.517 1.00 89.62 167 SER A CA 1
ATOM 1287 C C . SER A 1 167 ? 13.279 11.839 -0.231 1.00 89.62 167 SER A C 1
ATOM 1289 O O . SER A 1 167 ? 13.356 11.510 -1.408 1.00 89.62 167 SER A O 1
ATOM 1291 N N . PHE A 1 168 ? 12.113 11.919 0.421 1.00 88.94 168 PHE A N 1
ATOM 1292 C CA . PHE A 1 168 ? 10.819 11.610 -0.205 1.00 88.94 168 PHE A CA 1
ATOM 1293 C C . PHE A 1 168 ? 10.384 12.654 -1.245 1.00 88.94 168 PHE A C 1
ATOM 1295 O O . PHE A 1 168 ? 9.706 12.311 -2.210 1.00 88.94 168 PHE A O 1
ATOM 1302 N N . ILE A 1 169 ? 10.764 13.925 -1.071 1.00 90.31 169 ILE A N 1
ATOM 1303 C CA . ILE A 1 169 ? 10.543 14.968 -2.086 1.00 90.31 169 ILE A CA 1
ATOM 1304 C C . ILE A 1 169 ? 11.432 14.708 -3.298 1.00 90.31 169 ILE A C 1
ATOM 1306 O O . ILE A 1 169 ? 10.952 14.760 -4.425 1.00 90.31 169 ILE A O 1
ATOM 1310 N N . HIS A 1 170 ? 12.709 14.392 -3.071 1.00 87.94 170 HIS A N 1
ATOM 1311 C CA . HIS A 1 170 ? 13.650 14.112 -4.152 1.00 87.94 170 HIS A CA 1
ATOM 1312 C C . HIS A 1 170 ? 13.220 12.915 -5.012 1.00 87.94 170 HIS A C 1
ATOM 1314 O O . HIS A 1 170 ? 13.394 12.949 -6.226 1.00 87.94 170 HIS A O 1
ATOM 1320 N N . SER A 1 171 ? 12.622 11.885 -4.405 1.00 83.19 171 SER A N 1
ATOM 1321 C CA . SER A 1 171 ? 12.109 10.713 -5.127 1.00 83.19 171 SER A CA 1
ATOM 1322 C C . SER A 1 171 ? 10.680 10.875 -5.675 1.00 83.19 171 SER A C 1
ATOM 1324 O O . SER A 1 171 ? 10.203 10.019 -6.422 1.00 83.19 171 SER A O 1
ATOM 1326 N N . GLY A 1 172 ? 9.986 11.970 -5.338 1.00 86.19 172 GLY A N 1
ATOM 1327 C CA . GLY A 1 172 ? 8.594 12.197 -5.740 1.00 86.19 172 GLY A CA 1
ATOM 1328 C C . GLY A 1 172 ? 7.604 11.210 -5.107 1.00 86.19 172 GLY A C 1
ATOM 1329 O O . GLY A 1 172 ? 6.604 10.860 -5.727 1.00 86.19 172 GLY A O 1
ATOM 1330 N N . ASP A 1 173 ? 7.896 10.723 -3.897 1.00 89.88 173 ASP A N 1
ATOM 1331 C CA . ASP A 1 173 ? 7.100 9.708 -3.185 1.00 89.88 173 ASP A CA 1
ATOM 1332 C C . ASP A 1 173 ? 6.392 10.256 -1.938 1.00 89.88 173 ASP A C 1
ATOM 1334 O O . ASP A 1 173 ? 5.671 9.528 -1.254 1.00 89.88 173 ASP A O 1
ATOM 1338 N N . LEU A 1 174 ? 6.591 11.540 -1.619 1.00 91.00 174 LEU A N 1
ATOM 1339 C CA . LEU A 1 174 ? 6.071 12.155 -0.397 1.00 91.00 174 LEU A CA 1
ATOM 1340 C C . LEU A 1 174 ? 4.547 12.021 -0.272 1.00 91.00 174 LEU A C 1
ATOM 1342 O O . LEU A 1 174 ? 4.052 11.671 0.798 1.00 91.00 174 LEU A O 1
ATOM 1346 N N . GLU A 1 175 ? 3.810 12.293 -1.345 1.00 91.00 175 GLU A N 1
ATOM 1347 C CA . GLU A 1 175 ? 2.344 12.237 -1.350 1.00 91.00 175 GLU A CA 1
ATOM 1348 C C . GLU A 1 175 ? 1.845 10.807 -1.152 1.00 91.00 175 GLU A C 1
ATOM 1350 O O . GLU A 1 175 ? 0.995 10.547 -0.301 1.00 91.00 175 GLU A O 1
ATOM 1355 N N . LEU A 1 176 ? 2.450 9.852 -1.859 1.00 91.38 176 LEU A N 1
ATOM 1356 C CA . LEU A 1 176 ? 2.112 8.441 -1.729 1.00 91.38 176 LEU A CA 1
ATOM 1357 C C . LEU A 1 176 ? 2.386 7.930 -0.308 1.00 91.38 176 LEU A C 1
ATOM 1359 O O . LEU A 1 176 ? 1.573 7.205 0.265 1.00 91.38 176 LEU A O 1
ATOM 1363 N N . ALA A 1 177 ? 3.487 8.361 0.309 1.00 93.00 177 ALA A N 1
ATOM 1364 C CA . ALA A 1 177 ? 3.798 8.009 1.687 1.00 93.00 177 ALA A CA 1
ATOM 1365 C C . ALA A 1 177 ? 2.838 8.664 2.701 1.00 93.00 177 ALA A C 1
ATOM 1367 O O . ALA A 1 177 ? 2.469 8.036 3.695 1.00 93.00 177 ALA A O 1
ATOM 1368 N N . GLN A 1 178 ? 2.364 9.889 2.448 1.00 93.81 178 GLN A N 1
ATOM 1369 C CA . GLN A 1 178 ? 1.316 10.519 3.262 1.00 93.81 178 GLN A CA 1
ATOM 1370 C C . GLN A 1 178 ? -0.017 9.769 3.160 1.00 93.81 178 GLN A C 1
ATOM 1372 O O . GLN A 1 178 ? -0.675 9.545 4.179 1.00 93.81 178 GLN A O 1
ATOM 1377 N N . ILE A 1 179 ? -0.386 9.316 1.959 1.00 93.56 179 ILE A N 1
ATOM 1378 C CA . ILE A 1 179 ? -1.560 8.460 1.746 1.00 93.56 179 ILE A CA 1
ATOM 1379 C C . ILE A 1 179 ? -1.394 7.138 2.509 1.00 93.56 179 ILE A C 1
ATOM 1381 O O . ILE A 1 179 ? -2.323 6.700 3.194 1.00 93.56 179 ILE A O 1
ATOM 1385 N N . ALA A 1 180 ? -0.197 6.540 2.479 1.00 93.75 180 ALA A N 1
ATOM 1386 C CA . ALA A 1 180 ? 0.114 5.344 3.258 1.00 93.75 180 ALA A CA 1
ATOM 1387 C C . ALA A 1 180 ? -0.094 5.580 4.762 1.00 93.75 180 ALA A C 1
ATOM 1389 O O . ALA A 1 180 ? -0.773 4.783 5.409 1.00 93.75 180 ALA A O 1
ATOM 1390 N N . VAL A 1 181 ? 0.371 6.701 5.321 1.00 93.19 181 VAL A N 1
ATOM 1391 C CA . VAL A 1 181 ? 0.088 7.067 6.722 1.00 93.19 181 VAL A CA 1
ATOM 1392 C C . VAL A 1 181 ? -1.415 7.177 6.995 1.00 93.19 181 VAL A C 1
ATOM 1394 O O . VAL A 1 181 ? -1.884 6.694 8.023 1.00 93.19 181 VAL A O 1
ATOM 1397 N N . GLY A 1 182 ? -2.186 7.774 6.083 1.00 90.38 182 GLY A N 1
ATOM 1398 C CA . GLY A 1 182 ? -3.646 7.866 6.206 1.00 90.38 182 GLY A CA 1
ATOM 1399 C C . GLY A 1 182 ? -4.364 6.511 6.149 1.00 90.38 182 GLY A C 1
ATOM 1400 O O . GLY A 1 182 ? -5.463 6.363 6.677 1.00 90.38 182 GLY A O 1
ATOM 1401 N N . SER A 1 183 ? -3.754 5.494 5.539 1.00 91.38 183 SER A N 1
ATOM 1402 C CA . SER A 1 183 ? -4.314 4.135 5.483 1.00 91.38 183 SER A CA 1
ATOM 1403 C C . SER A 1 183 ? -4.094 3.303 6.756 1.00 91.38 183 SER A C 1
ATOM 1405 O O . SER A 1 183 ? -4.759 2.287 6.928 1.00 91.38 183 SER A O 1
ATOM 1407 N N . VAL A 1 184 ? -3.249 3.748 7.693 1.00 91.31 184 VAL A N 1
ATOM 1408 C CA . VAL A 1 184 ? -2.932 3.007 8.932 1.00 91.31 184 VAL A CA 1
ATOM 1409 C C . VAL A 1 184 ? -4.175 2.749 9.788 1.00 91.31 184 VAL A C 1
ATOM 1411 O O . VAL A 1 184 ? -4.416 1.620 10.211 1.00 91.31 184 VAL A O 1
ATOM 1414 N N . GLU A 1 185 ? -5.000 3.778 10.000 1.00 89.25 185 GLU A N 1
ATOM 1415 C CA . GLU A 1 185 ? -6.236 3.676 10.791 1.00 89.25 185 GLU A CA 1
ATOM 1416 C C . GLU A 1 185 ? -7.225 2.690 10.141 1.00 89.25 185 GLU A C 1
ATOM 1418 O O . GLU A 1 185 ? -7.837 1.863 10.822 1.00 89.25 185 GLU A O 1
ATOM 1423 N N . ARG A 1 186 ? -7.304 2.702 8.801 1.00 89.62 186 ARG A N 1
ATOM 1424 C CA . ARG A 1 186 ? -8.093 1.735 8.022 1.00 89.62 186 ARG A CA 1
ATOM 1425 C C . ARG A 1 186 ? -7.573 0.311 8.202 1.00 89.62 186 ARG A C 1
ATOM 1427 O O . ARG A 1 186 ? -8.371 -0.595 8.430 1.00 89.62 186 ARG A O 1
ATOM 1434 N N . HIS A 1 187 ? -6.260 0.095 8.139 1.00 91.25 187 HIS A N 1
ATOM 1435 C CA . HIS A 1 187 ? -5.665 -1.230 8.332 1.00 91.25 187 HIS A CA 1
ATOM 1436 C C . HIS A 1 187 ? -5.855 -1.765 9.747 1.00 91.25 187 HIS A C 1
ATOM 1438 O O . HIS A 1 187 ? -6.143 -2.952 9.909 1.00 91.25 187 HIS A O 1
ATOM 1444 N N . LEU A 1 188 ? -5.768 -0.904 10.763 1.00 90.19 188 LEU A N 1
ATOM 1445 C CA . LEU A 1 188 ? -6.058 -1.302 12.135 1.00 90.19 188 LEU A CA 1
ATOM 1446 C C . LEU A 1 188 ? -7.505 -1.789 12.266 1.00 90.19 188 LEU A C 1
ATOM 1448 O O . LEU A 1 188 ? -7.736 -2.874 12.796 1.00 90.19 188 LEU A O 1
ATOM 1452 N N . LEU A 1 189 ? -8.470 -1.049 11.714 1.00 89.62 189 LEU A N 1
ATOM 1453 C CA . LEU A 1 189 ? -9.875 -1.461 11.725 1.00 89.62 189 LEU A CA 1
ATOM 1454 C C . LEU A 1 189 ? -10.124 -2.742 10.918 1.00 89.62 189 LEU A C 1
ATOM 1456 O O . LEU A 1 189 ? -10.814 -3.630 11.414 1.00 89.62 189 LEU A O 1
ATOM 1460 N N . LYS A 1 190 ? -9.514 -2.902 9.735 1.00 89.31 190 LYS A N 1
ATOM 1461 C CA . LYS A 1 190 ? -9.567 -4.163 8.965 1.00 89.31 190 LYS A CA 1
ATOM 1462 C C . LYS A 1 190 ? -9.008 -5.341 9.775 1.00 89.31 190 LYS A C 1
ATOM 1464 O O . LYS A 1 190 ? -9.588 -6.426 9.774 1.00 89.31 190 LYS A O 1
ATOM 1469 N N . LYS A 1 191 ? -7.911 -5.136 10.512 1.00 88.62 191 LYS A N 1
ATOM 1470 C CA . LYS A 1 191 ? -7.321 -6.151 11.398 1.00 88.62 191 LYS A CA 1
ATOM 1471 C C . LYS A 1 191 ? -8.263 -6.511 12.548 1.00 88.62 191 LYS A C 1
ATOM 1473 O O . LYS A 1 191 ? -8.439 -7.694 12.822 1.00 88.62 191 LYS A O 1
ATOM 1478 N N . MET A 1 192 ? -8.897 -5.523 13.182 1.00 88.94 192 MET A N 1
ATOM 1479 C CA . MET A 1 192 ? -9.908 -5.764 14.220 1.00 88.94 192 MET A CA 1
ATOM 1480 C C . MET A 1 192 ? -11.102 -6.546 13.660 1.00 88.94 192 MET A C 1
ATOM 1482 O O . MET A 1 192 ? -11.500 -7.542 14.254 1.00 88.94 192 MET A O 1
ATOM 1486 N N . ALA A 1 193 ? -11.606 -6.166 12.483 1.00 88.44 193 ALA A N 1
ATOM 1487 C CA . ALA A 1 193 ? -12.715 -6.845 11.812 1.00 88.44 193 ALA A CA 1
ATOM 1488 C C . ALA A 1 193 ? -12.425 -8.318 11.485 1.00 88.44 193 ALA A C 1
ATOM 1490 O O . ALA A 1 193 ? -13.333 -9.141 11.449 1.00 88.44 193 ALA A O 1
ATOM 1491 N N . ARG A 1 194 ? -11.152 -8.663 11.250 1.00 87.44 194 ARG A N 1
ATOM 1492 C CA . ARG A 1 194 ? -10.725 -10.044 10.997 1.00 87.44 194 ARG A CA 1
ATOM 1493 C C . ARG A 1 194 ? -10.688 -10.902 12.265 1.00 87.44 194 ARG A C 1
ATOM 1495 O O . ARG A 1 194 ? -10.891 -12.108 12.175 1.00 87.44 194 ARG A O 1
ATOM 1502 N N . ILE A 1 195 ? -10.362 -10.309 13.412 1.00 89.81 195 ILE A N 1
ATOM 1503 C CA . ILE A 1 195 ? -10.118 -11.038 14.670 1.00 89.81 195 ILE A CA 1
ATOM 1504 C C . ILE A 1 195 ? -11.376 -11.078 15.544 1.00 89.81 195 ILE A C 1
ATOM 1506 O O . ILE A 1 195 ? -11.588 -12.038 16.281 1.00 89.81 195 ILE A O 1
ATOM 1510 N N . TYR A 1 196 ? -12.220 -10.053 15.457 1.00 89.31 196 TYR A N 1
ATOM 1511 C CA . TYR A 1 196 ? -13.391 -9.893 16.306 1.00 89.31 196 TYR A CA 1
ATOM 1512 C C . TYR A 1 196 ? -14.679 -9.935 15.492 1.00 89.31 196 TYR A C 1
ATOM 1514 O O . TYR A 1 196 ? -14.796 -9.279 14.465 1.00 89.31 196 TYR A O 1
ATOM 1522 N N . THR A 1 197 ? -15.689 -10.633 16.006 1.00 90.25 197 THR A N 1
ATOM 1523 C CA . THR A 1 197 ? -17.059 -10.574 15.470 1.00 90.25 197 THR A CA 1
ATOM 1524 C C . THR A 1 197 ? -17.826 -9.369 16.016 1.00 90.25 197 THR A C 1
ATOM 1526 O O . THR A 1 197 ? -18.659 -8.794 15.323 1.00 90.25 197 THR A O 1
ATOM 1529 N N . CYS A 1 198 ? -17.550 -8.951 17.252 1.00 90.62 198 CYS A N 1
ATOM 1530 C CA . CYS A 1 198 ? -18.168 -7.779 17.861 1.00 90.62 198 CYS A CA 1
ATOM 1531 C C . CYS A 1 198 ? -17.166 -7.028 18.745 1.00 90.62 198 CYS A C 1
ATOM 1533 O O . CYS A 1 198 ? -16.411 -7.638 19.501 1.00 90.62 198 CYS A O 1
ATOM 1535 N N . VAL A 1 199 ? -17.146 -5.697 18.636 1.00 93.00 199 VAL A N 1
ATOM 1536 C CA . VAL A 1 199 ? -16.245 -4.824 19.402 1.00 93.00 199 VAL A CA 1
ATOM 1537 C C . VAL A 1 199 ? -16.993 -3.557 19.820 1.00 93.00 199 VAL A C 1
ATOM 1539 O O . VAL A 1 199 ? -17.630 -2.920 18.978 1.00 93.00 199 VAL A O 1
ATOM 1542 N N . PRO A 1 200 ? -16.943 -3.148 21.098 1.00 91.75 200 PRO A N 1
ATOM 1543 C CA . PRO A 1 200 ? -17.512 -1.873 21.514 1.00 91.75 200 PRO A CA 1
ATOM 1544 C C . PRO A 1 200 ? -16.726 -0.697 20.914 1.00 91.75 200 PRO A C 1
ATOM 1546 O O . PRO A 1 200 ? -15.498 -0.725 20.816 1.00 91.75 200 PRO A O 1
ATOM 1549 N N . MET A 1 201 ? -17.435 0.374 20.555 1.00 90.25 201 MET A N 1
ATOM 1550 C CA . MET A 1 201 ? -16.860 1.566 19.922 1.00 90.25 201 MET A CA 1
ATOM 1551 C C . MET A 1 201 ? -15.796 2.238 20.803 1.00 90.25 201 MET A C 1
ATOM 1553 O O . MET A 1 201 ? -14.834 2.797 20.285 1.00 90.25 201 MET A O 1
ATOM 1557 N N . SER A 1 202 ? -15.919 2.129 22.130 1.00 90.31 202 SER A N 1
ATOM 1558 C CA . SER A 1 202 ? -14.911 2.614 23.079 1.00 90.31 202 SER A CA 1
ATOM 1559 C C . SER A 1 202 ? -13.567 1.905 22.908 1.00 90.31 202 SER A C 1
ATOM 1561 O O . SER A 1 202 ? -12.536 2.565 22.892 1.00 90.31 202 SER A O 1
ATOM 1563 N N . THR A 1 203 ? -13.561 0.584 22.705 1.00 90.50 203 THR A N 1
ATOM 1564 C CA . THR A 1 203 ? -12.329 -0.182 22.458 1.00 90.50 203 THR A CA 1
ATOM 1565 C C . THR A 1 203 ? -11.701 0.193 21.121 1.00 90.50 203 THR A C 1
ATOM 1567 O O . THR A 1 203 ? -10.482 0.335 21.045 1.00 90.50 203 THR A O 1
ATOM 1570 N N . LEU A 1 204 ? -12.513 0.417 20.082 1.00 90.19 204 LEU A N 1
ATOM 1571 C CA . LEU A 1 204 ? -12.014 0.915 18.795 1.00 90.19 204 LEU A CA 1
ATOM 1572 C C . LEU A 1 204 ? -11.406 2.314 18.933 1.00 90.19 204 LEU A C 1
ATOM 1574 O O . LEU A 1 204 ? -10.338 2.571 18.383 1.00 90.19 204 LEU A O 1
ATOM 1578 N N . ALA A 1 205 ? -12.045 3.196 19.703 1.00 89.12 205 ALA A N 1
ATOM 1579 C CA . ALA A 1 205 ? -11.524 4.529 19.970 1.00 89.12 205 ALA A CA 1
ATOM 1580 C C . ALA A 1 205 ? -10.216 4.484 20.752 1.00 89.12 205 ALA A C 1
ATOM 1582 O O . ALA A 1 205 ? -9.299 5.203 20.388 1.00 89.12 205 ALA A O 1
ATOM 1583 N N . THR A 1 206 ? -10.082 3.617 21.760 1.00 88.56 206 THR A N 1
ATOM 1584 C CA . THR A 1 206 ? -8.815 3.438 22.487 1.00 88.56 206 THR A CA 1
ATOM 1585 C C . THR A 1 206 ? -7.715 2.871 21.591 1.00 88.56 206 THR A C 1
ATOM 1587 O O . THR A 1 206 ? -6.576 3.311 21.688 1.00 88.56 206 THR A O 1
ATOM 1590 N N . ALA A 1 207 ? -8.038 1.935 20.696 1.00 86.06 207 ALA A N 1
ATOM 1591 C CA . ALA A 1 207 ? -7.063 1.373 19.760 1.00 86.06 207 ALA A CA 1
ATOM 1592 C C . ALA A 1 207 ? -6.586 2.399 18.716 1.00 86.06 207 ALA A C 1
ATOM 1594 O O . ALA A 1 207 ? -5.428 2.371 18.310 1.00 86.06 207 ALA A O 1
ATOM 1595 N N . LEU A 1 208 ? -7.471 3.305 18.289 1.00 85.88 208 LEU A N 1
ATOM 1596 C CA . LEU A 1 208 ? -7.160 4.397 17.361 1.00 85.88 208 LEU A CA 1
ATOM 1597 C C . LEU A 1 208 ? -6.641 5.659 18.065 1.00 85.88 208 LEU A C 1
ATOM 1599 O O . LEU A 1 208 ? -6.162 6.579 17.395 1.00 85.88 208 LEU A O 1
ATOM 1603 N N . ALA A 1 209 ? -6.768 5.729 19.393 1.00 79.56 209 ALA A N 1
ATOM 1604 C CA . ALA A 1 209 ? -6.417 6.900 20.174 1.00 79.56 209 ALA A CA 1
ATOM 1605 C C . ALA A 1 209 ? -4.939 7.221 19.993 1.00 79.56 209 ALA A C 1
ATOM 1607 O O . ALA A 1 209 ? -4.056 6.371 20.109 1.00 79.56 209 ALA A O 1
ATOM 1608 N N . LYS A 1 210 ? -4.677 8.495 19.726 1.00 70.88 210 LYS A N 1
ATOM 1609 C CA . LYS A 1 210 ? -3.321 9.030 19.677 1.00 70.88 210 LYS A CA 1
ATOM 1610 C C . LYS A 1 210 ? -2.934 9.432 21.099 1.00 70.88 210 LYS A C 1
ATOM 1612 O O . LYS A 1 210 ? -3.810 9.858 21.851 1.00 70.88 210 LYS A O 1
ATOM 1617 N N . PRO A 1 211 ? -1.641 9.410 21.464 1.00 63.31 211 PRO A N 1
ATOM 1618 C CA . PRO A 1 211 ? -1.182 9.791 22.806 1.00 63.31 211 PRO A CA 1
ATOM 1619 C C . PRO A 1 211 ? -1.579 11.217 23.239 1.00 63.31 211 PRO A C 1
ATOM 1621 O O . PRO A 1 211 ? -1.403 11.567 24.400 1.00 63.31 211 PRO A O 1
ATOM 1624 N N . GLN A 1 212 ? -2.107 12.048 22.330 1.00 57.38 212 GLN A N 1
ATOM 1625 C CA . GLN A 1 212 ? -2.512 13.431 22.594 1.00 57.38 212 GLN A CA 1
ATOM 1626 C C . GLN A 1 212 ? -3.903 13.801 22.047 1.00 57.38 212 GLN A C 1
ATOM 1628 O O . GLN A 1 212 ? -4.285 14.967 22.101 1.00 57.38 212 GLN A O 1
ATOM 1633 N N . THR A 1 213 ? -4.665 12.866 21.465 1.00 68.62 213 THR A N 1
ATOM 1634 C CA . THR A 1 213 ? -5.951 13.208 20.831 1.00 68.62 213 THR A CA 1
ATOM 1635 C C . THR A 1 213 ? -6.956 12.082 20.990 1.00 68.62 213 THR A C 1
ATOM 1637 O O . THR A 1 213 ? -6.723 10.963 20.526 1.00 68.62 213 THR A O 1
ATOM 1640 N N . GLU A 1 214 ? -8.093 12.402 21.606 1.00 75.81 214 GLU A N 1
ATOM 1641 C CA . GLU A 1 214 ? -9.258 11.525 21.625 1.00 75.81 214 GLU A CA 1
ATOM 1642 C C . GLU A 1 214 ? -9.871 11.455 20.223 1.00 75.81 214 GLU A C 1
ATOM 1644 O O . GLU A 1 214 ? -10.128 12.475 19.578 1.00 75.81 214 GLU A O 1
ATOM 1649 N N . VAL A 1 215 ? -10.084 10.237 19.729 1.00 80.56 215 VAL A N 1
ATOM 1650 C CA . VAL A 1 215 ? -10.717 10.013 18.429 1.00 80.56 215 VAL A CA 1
ATOM 1651 C C . VAL A 1 215 ? -12.228 10.004 18.623 1.00 80.56 215 VAL A C 1
ATOM 1653 O O . VAL A 1 215 ? -12.766 9.183 19.363 1.00 80.56 215 VAL A O 1
ATOM 1656 N N . SER A 1 216 ? -12.920 10.914 17.936 1.00 86.94 216 SER A N 1
ATOM 1657 C CA . SER A 1 216 ? -14.381 10.978 17.962 1.00 86.94 216 SER A CA 1
ATOM 1658 C C . SER A 1 216 ? -14.998 9.727 17.336 1.00 86.94 216 SER A C 1
ATOM 1660 O O . SER A 1 216 ? -14.569 9.272 16.272 1.00 86.94 216 SER A O 1
ATOM 1662 N N . TYR A 1 217 ? -16.076 9.217 17.936 1.00 87.38 217 TYR A N 1
ATOM 1663 C CA . TYR A 1 217 ? -16.855 8.112 17.368 1.00 87.38 217 TYR A CA 1
ATOM 1664 C C . TYR A 1 217 ? -17.394 8.420 15.964 1.00 87.38 217 TYR A C 1
ATOM 1666 O O . TYR A 1 217 ? -17.563 7.497 15.172 1.00 87.38 217 TYR A O 1
ATOM 1674 N N . ALA A 1 218 ? -17.599 9.698 15.622 1.00 86.81 218 ALA A N 1
ATOM 1675 C CA . ALA A 1 218 ? -17.997 10.107 14.276 1.00 86.81 218 ALA A CA 1
ATOM 1676 C C . ALA A 1 218 ? -16.916 9.786 13.228 1.00 86.81 218 ALA A C 1
ATOM 1678 O O . ALA A 1 218 ? -17.228 9.294 12.147 1.00 86.81 218 ALA A O 1
ATOM 1679 N N . THR A 1 219 ? -15.639 9.999 13.562 1.00 88.12 219 THR A N 1
ATOM 1680 C CA . THR A 1 219 ? -14.513 9.661 12.681 1.00 88.12 219 THR A CA 1
ATOM 1681 C C . THR A 1 219 ? -14.421 8.152 12.472 1.00 88.12 219 THR A C 1
ATOM 1683 O O . THR A 1 219 ? -14.244 7.695 11.348 1.00 88.12 219 THR A O 1
ATOM 1686 N N . ILE A 1 220 ? -14.604 7.368 13.538 1.00 89.44 220 ILE A N 1
ATOM 1687 C CA . ILE A 1 220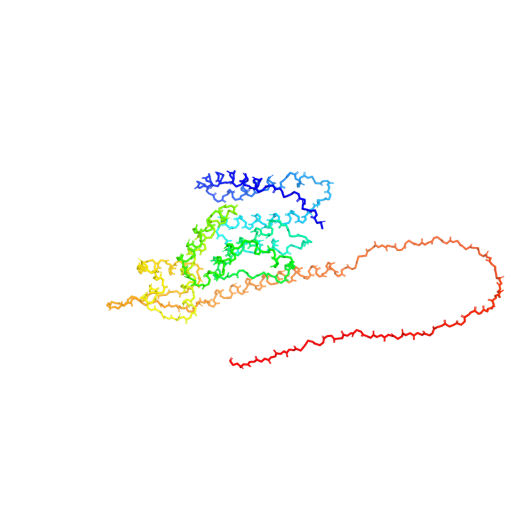 ? -14.585 5.901 13.457 1.00 89.44 220 ILE A CA 1
ATOM 1688 C C . ILE A 1 220 ? -15.745 5.403 12.595 1.00 89.44 220 ILE A C 1
ATOM 1690 O O . ILE A 1 220 ? -15.531 4.574 11.716 1.00 89.44 220 ILE A O 1
ATOM 1694 N N . ALA A 1 221 ? -16.951 5.938 12.796 1.00 88.94 221 ALA A N 1
ATOM 1695 C CA . ALA A 1 221 ? -18.119 5.596 11.991 1.00 88.94 221 ALA A CA 1
ATOM 1696 C C . ALA A 1 221 ? -17.900 5.902 10.502 1.00 88.94 221 ALA A C 1
ATOM 1698 O O . ALA A 1 221 ? -18.178 5.044 9.672 1.00 88.94 221 ALA A O 1
ATOM 1699 N N . HIS A 1 222 ? -17.316 7.059 10.171 1.00 90.44 222 HIS A N 1
ATOM 1700 C CA . HIS A 1 222 ? -16.978 7.413 8.791 1.00 90.44 222 HIS A CA 1
ATOM 1701 C C . HIS A 1 222 ? -15.974 6.430 8.164 1.00 90.44 222 HIS A C 1
ATOM 1703 O O . HIS A 1 222 ? -16.109 6.051 7.003 1.00 90.44 222 HIS A O 1
ATOM 1709 N N . ILE A 1 223 ? -14.959 5.987 8.917 1.00 89.25 223 ILE A N 1
ATOM 1710 C CA . ILE A 1 223 ? -14.004 4.990 8.409 1.00 89.25 223 ILE A CA 1
ATOM 1711 C C . ILE A 1 223 ? -14.678 3.618 8.247 1.00 89.25 223 ILE A C 1
ATOM 1713 O O . ILE A 1 223 ? -14.414 2.908 7.284 1.00 89.25 223 ILE A O 1
ATOM 1717 N N . LEU A 1 224 ? -15.562 3.224 9.162 1.00 90.12 224 LEU A N 1
ATOM 1718 C CA . LEU A 1 224 ? -16.314 1.972 9.040 1.00 90.12 224 LEU A CA 1
ATOM 171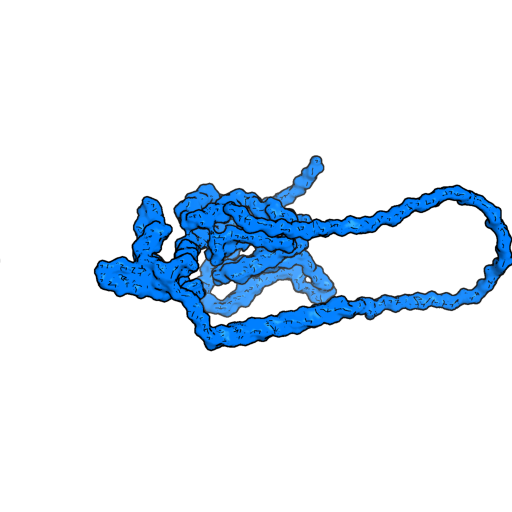9 C C . LEU A 1 224 ? -17.258 1.993 7.829 1.00 90.12 224 LEU A C 1
ATOM 1721 O O . LEU A 1 224 ? -17.357 0.997 7.117 1.00 90.12 224 LEU A O 1
ATOM 1725 N N . GLU A 1 225 ? -17.900 3.128 7.563 1.00 88.00 225 GLU A N 1
ATOM 1726 C CA . GLU A 1 225 ? -18.742 3.323 6.383 1.00 88.00 225 GLU A CA 1
ATOM 1727 C C . GLU A 1 225 ? -17.924 3.230 5.091 1.00 88.00 225 GLU A C 1
ATOM 1729 O O . GLU A 1 225 ? -18.321 2.518 4.169 1.00 88.00 225 GLU A O 1
ATOM 1734 N N . SER A 1 226 ? -16.737 3.848 5.033 1.00 86.25 226 SER A N 1
ATOM 1735 C CA . SER A 1 226 ? -15.871 3.716 3.856 1.00 86.25 226 SER A CA 1
ATOM 1736 C C . SER A 1 226 ? -15.420 2.269 3.626 1.00 86.25 226 SER A C 1
ATOM 1738 O O . SER A 1 226 ? -15.466 1.790 2.495 1.00 86.25 226 SER A O 1
ATOM 1740 N N . LEU A 1 227 ? -15.091 1.525 4.689 1.00 85.25 227 LEU A N 1
ATOM 1741 C CA . LEU A 1 227 ? -14.760 0.096 4.605 1.00 85.25 227 LEU A CA 1
ATOM 1742 C C . LEU A 1 227 ? -15.930 -0.764 4.105 1.00 85.25 227 LEU A C 1
ATOM 1744 O O . LEU A 1 227 ? -15.705 -1.761 3.410 1.00 85.25 227 LEU A O 1
ATOM 1748 N N . GLN A 1 228 ? -17.161 -0.388 4.451 1.00 84.62 228 GLN A N 1
ATOM 1749 C CA . GLN A 1 228 ? -18.370 -1.055 3.981 1.00 84.62 228 GLN A CA 1
ATOM 1750 C C . GLN A 1 228 ? -18.651 -0.748 2.505 1.00 84.62 228 GLN A C 1
ATOM 1752 O O . GLN A 1 228 ? -18.934 -1.671 1.742 1.00 84.62 228 GLN A O 1
ATOM 1757 N N . CYS A 1 229 ? -18.515 0.513 2.084 1.00 80.12 229 CYS A N 1
ATOM 1758 C CA . CYS A 1 229 ? -18.650 0.933 0.686 1.00 80.12 229 CYS A CA 1
ATOM 1759 C C . CYS A 1 229 ? -17.597 0.284 -0.227 1.00 80.12 229 CYS A C 1
ATOM 1761 O O . CYS A 1 229 ? -17.911 -0.106 -1.348 1.00 80.12 229 CYS A O 1
ATOM 1763 N N . GLU A 1 230 ? -16.367 0.106 0.265 1.00 75.56 230 GLU A N 1
ATOM 1764 C CA . GLU A 1 230 ? -15.299 -0.633 -0.425 1.00 75.56 230 GLU A CA 1
ATOM 1765 C C . GLU A 1 230 ? -15.582 -2.148 -0.524 1.00 75.56 230 GLU A C 1
ATOM 1767 O O . GLU A 1 230 ? -14.859 -2.867 -1.213 1.00 75.56 230 GLU A O 1
ATOM 1772 N N . GLY A 1 231 ? -16.583 -2.669 0.196 1.00 75.38 231 GLY A N 1
ATOM 1773 C CA . GLY A 1 231 ? -16.846 -4.106 0.295 1.00 75.38 231 GLY A CA 1
ATOM 1774 C C . GLY A 1 231 ? -15.780 -4.878 1.084 1.00 75.38 231 GLY A C 1
ATOM 1775 O O . GLY A 1 231 ? -15.738 -6.105 1.018 1.00 75.38 231 GLY A O 1
ATOM 1776 N N . SER A 1 232 ? -14.919 -4.181 1.836 1.00 74.31 232 SER A N 1
ATOM 1777 C CA . SER A 1 232 ? -13.837 -4.795 2.619 1.00 74.31 232 SER A CA 1
ATOM 1778 C C . SER A 1 232 ? -14.346 -5.512 3.875 1.00 74.31 232 SER A C 1
ATOM 1780 O O . SER A 1 232 ? -13.730 -6.482 4.312 1.00 74.31 232 SER A O 1
ATOM 1782 N N . ALA A 1 233 ? -15.442 -5.040 4.476 1.00 75.94 233 ALA A N 1
ATOM 1783 C CA . ALA A 1 233 ? -16.070 -5.669 5.637 1.00 75.94 233 ALA A CA 1
ATOM 1784 C C . ALA A 1 233 ? -17.574 -5.368 5.679 1.00 75.94 233 ALA A C 1
ATOM 1786 O O . ALA A 1 233 ? -17.995 -4.240 5.427 1.00 75.94 233 ALA A O 1
ATOM 1787 N N . ALA A 1 234 ? -18.391 -6.359 6.045 1.00 82.00 234 ALA A N 1
ATOM 1788 C CA . ALA A 1 234 ? -19.804 -6.136 6.332 1.00 82.00 234 ALA A CA 1
ATOM 1789 C C . ALA A 1 234 ? -19.947 -5.690 7.793 1.00 82.00 234 ALA A C 1
ATOM 1791 O O . ALA A 1 234 ? -19.612 -6.433 8.713 1.00 82.00 234 ALA A O 1
ATOM 1792 N N . ILE A 1 235 ? -20.409 -4.461 8.010 1.00 86.75 235 ILE A N 1
ATOM 1793 C CA . ILE A 1 235 ? -20.414 -3.829 9.331 1.00 86.75 235 ILE A CA 1
ATOM 1794 C C . ILE A 1 235 ? -21.848 -3.464 9.715 1.00 86.75 235 ILE A C 1
ATOM 1796 O O . ILE A 1 235 ? -22.632 -2.995 8.892 1.00 86.75 235 ILE A O 1
ATOM 1800 N N . ARG A 1 236 ? -22.206 -3.680 10.984 1.00 87.19 236 ARG A N 1
ATOM 1801 C CA . ARG A 1 236 ? -23.464 -3.204 11.568 1.00 87.19 236 ARG A CA 1
ATOM 1802 C C . ARG A 1 236 ? -23.196 -2.548 12.913 1.00 87.19 236 ARG A C 1
ATOM 1804 O O . ARG A 1 236 ? -22.666 -3.187 13.816 1.00 87.19 236 ARG A O 1
ATOM 1811 N N . ILE A 1 237 ? -23.604 -1.294 13.065 1.00 88.56 237 ILE A N 1
ATOM 1812 C CA . ILE A 1 237 ? -23.468 -0.561 14.326 1.00 88.56 237 ILE A CA 1
ATOM 1813 C C . ILE A 1 237 ? -24.783 -0.672 15.095 1.00 88.56 237 ILE A C 1
ATOM 1815 O O . ILE A 1 237 ? -25.836 -0.261 14.614 1.00 88.56 237 ILE A O 1
ATOM 1819 N N . GLU A 1 238 ? -24.727 -1.246 16.292 1.00 88.38 238 GLU A N 1
ATOM 1820 C CA . GLU A 1 238 ? -25.853 -1.309 17.216 1.00 88.38 238 GLU A CA 1
ATOM 1821 C C . GLU A 1 238 ? -25.728 -0.175 18.233 1.00 88.38 238 GLU A C 1
ATOM 1823 O O . GLU A 1 238 ? -24.803 -0.146 19.050 1.00 88.38 238 GLU A O 1
ATOM 1828 N N . ASN A 1 239 ? -26.667 0.768 18.176 1.00 87.50 239 ASN A N 1
ATOM 1829 C CA . ASN A 1 239 ? -26.749 1.856 19.137 1.00 87.50 239 ASN A CA 1
ATOM 1830 C C . ASN A 1 239 ? -27.767 1.492 20.224 1.00 87.50 239 ASN A C 1
ATOM 1832 O O . ASN A 1 239 ? -28.970 1.461 19.960 1.00 87.50 239 ASN A O 1
ATOM 1836 N N . ARG A 1 240 ? -27.287 1.192 21.435 1.00 82.62 240 ARG A N 1
ATOM 1837 C CA . ARG A 1 240 ? -28.155 0.955 22.592 1.00 82.62 240 ARG A CA 1
ATOM 1838 C C . ARG A 1 240 ? -28.250 2.224 23.439 1.00 82.62 240 ARG A C 1
ATOM 1840 O O . ARG A 1 240 ? -27.213 2.756 23.835 1.00 82.62 240 ARG A O 1
ATOM 1847 N N . PRO A 1 241 ? -29.465 2.706 23.758 1.00 72.94 241 PRO A N 1
ATOM 1848 C CA . PRO A 1 241 ? -29.614 3.851 24.645 1.00 72.94 241 PRO A CA 1
ATOM 1849 C C . PRO A 1 241 ? -28.949 3.542 25.995 1.00 72.94 241 PRO A C 1
ATOM 1851 O O . PRO A 1 241 ? -29.150 2.465 26.550 1.00 72.94 241 PRO A O 1
ATOM 1854 N N . GLN A 1 242 ? -28.152 4.490 26.503 1.00 75.56 242 GLN A N 1
ATOM 1855 C CA . GLN A 1 242 ? -27.403 4.408 27.773 1.00 75.56 242 GLN A CA 1
ATOM 1856 C C . GLN A 1 242 ? -26.210 3.428 27.799 1.00 75.56 242 GLN A C 1
ATOM 1858 O O . GLN A 1 242 ? -25.657 3.178 28.869 1.00 75.56 242 GLN A O 1
ATOM 1863 N N . GLN A 1 243 ? -25.766 2.898 26.654 1.00 84.75 243 GLN A N 1
ATOM 1864 C CA . GLN A 1 243 ? -24.563 2.059 26.559 1.00 84.75 243 GLN A CA 1
ATOM 1865 C C . GLN A 1 243 ? -23.645 2.524 25.424 1.00 84.75 243 GLN A C 1
ATOM 1867 O O . GLN A 1 243 ? -24.075 3.213 24.500 1.00 84.75 243 GLN A O 1
ATOM 1872 N N . CYS A 1 244 ? -22.364 2.147 25.486 1.00 82.75 244 CYS A N 1
ATOM 1873 C CA . CYS A 1 244 ? -21.437 2.396 24.384 1.00 82.75 244 CYS A CA 1
ATOM 1874 C C . CYS A 1 244 ? -21.922 1.651 23.125 1.00 82.75 244 CYS A C 1
ATOM 1876 O O . CYS A 1 244 ? -22.223 0.458 23.226 1.00 82.75 244 CYS A O 1
ATOM 1878 N N . PRO A 1 245 ? -21.968 2.304 21.947 1.00 89.81 245 PRO A N 1
ATOM 1879 C CA . PRO A 1 245 ? -22.321 1.639 20.697 1.00 89.81 245 PRO A CA 1
ATOM 1880 C C . PRO A 1 245 ? -21.422 0.429 20.446 1.00 89.81 245 PRO A C 1
ATOM 1882 O O . PRO A 1 245 ? -20.226 0.471 20.747 1.00 89.81 245 PRO A O 1
ATOM 1885 N N . VAL A 1 246 ? -21.978 -0.638 19.879 1.00 90.69 246 VAL A N 1
ATOM 1886 C CA . VAL A 1 246 ? -21.230 -1.862 19.565 1.00 90.69 246 VAL A CA 1
ATOM 1887 C C . VAL A 1 246 ? -21.185 -2.060 18.060 1.00 90.69 246 VAL A C 1
ATOM 1889 O O . VAL A 1 246 ? -22.203 -1.967 17.375 1.00 90.69 246 VAL A O 1
ATOM 1892 N N . VAL A 1 247 ? -19.993 -2.330 17.542 1.00 91.75 247 VAL A N 1
ATOM 1893 C CA . VAL A 1 247 ? -19.750 -2.628 16.134 1.00 91.75 247 VAL A CA 1
ATOM 1894 C C . VAL A 1 247 ? -19.750 -4.139 15.956 1.00 91.75 247 VAL A C 1
ATOM 1896 O O . VAL A 1 247 ? -18.975 -4.846 16.598 1.00 91.75 247 VAL A O 1
ATOM 1899 N N . HIS A 1 248 ? -20.622 -4.633 15.086 1.00 90.69 248 HIS A N 1
ATOM 1900 C CA . HIS A 1 248 ? -20.678 -6.030 14.672 1.00 90.69 248 HIS A CA 1
ATOM 1901 C C . HIS A 1 248 ? -20.025 -6.169 13.299 1.00 90.69 248 HIS A C 1
ATOM 1903 O O . HIS A 1 248 ? -20.467 -5.544 12.334 1.00 90.69 248 HIS A O 1
ATOM 1909 N N . PHE A 1 249 ? -18.991 -6.999 13.221 1.00 89.25 249 PHE A N 1
ATOM 1910 C CA . PHE A 1 249 ? -18.354 -7.420 11.983 1.00 89.25 249 PHE A CA 1
ATOM 1911 C C . PHE A 1 249 ? -19.016 -8.715 11.528 1.00 89.25 249 PHE A C 1
ATOM 1913 O O . PHE A 1 249 ? -18.881 -9.772 12.147 1.00 89.25 249 PHE A O 1
ATOM 1920 N N . LEU A 1 250 ? -19.797 -8.611 10.462 1.00 83.94 250 LEU A N 1
ATOM 1921 C CA . LEU A 1 250 ? -20.478 -9.740 9.860 1.00 83.94 250 LEU A CA 1
ATOM 1922 C C . LEU A 1 250 ? -19.502 -10.445 8.911 1.00 83.94 250 LEU A C 1
ATOM 1924 O O . LEU A 1 250 ? -18.793 -9.771 8.156 1.00 83.94 250 LEU A O 1
ATOM 1928 N N . PRO A 1 251 ? -19.469 -11.789 8.899 1.00 72.88 251 PRO A N 1
ATOM 1929 C CA . PRO A 1 251 ? -18.773 -12.502 7.842 1.00 72.88 251 PRO A CA 1
ATOM 1930 C C . PRO A 1 251 ? -19.389 -12.067 6.513 1.00 72.88 251 PRO A C 1
ATOM 1932 O O . PRO A 1 251 ? -20.616 -12.002 6.399 1.00 72.88 251 PRO A O 1
ATOM 1935 N N . SER A 1 252 ? -18.546 -11.716 5.540 1.00 66.38 252 SER A N 1
ATOM 1936 C CA . SER A 1 252 ? -18.975 -11.258 4.220 1.00 66.38 252 SER A CA 1
ATOM 1937 C C . SER A 1 252 ? -20.057 -12.197 3.692 1.00 66.38 252 SER A C 1
ATOM 1939 O O . SER A 1 252 ? -19.779 -13.357 3.390 1.00 66.38 252 SER A O 1
ATOM 1941 N N . ASN A 1 253 ? -21.306 -11.725 3.644 1.00 58.84 253 ASN A N 1
ATOM 1942 C CA . ASN A 1 253 ? -22.412 -12.527 3.147 1.00 58.84 253 ASN A CA 1
ATOM 1943 C C . ASN A 1 253 ? -22.282 -12.563 1.629 1.00 58.84 253 ASN A C 1
ATOM 1945 O O . ASN A 1 253 ? -22.761 -11.684 0.910 1.00 58.84 253 ASN A O 1
ATOM 1949 N N . ILE A 1 254 ? -21.532 -13.547 1.148 1.00 54.22 254 ILE A N 1
ATOM 1950 C CA . ILE A 1 254 ? -21.441 -13.831 -0.269 1.00 54.22 254 ILE A CA 1
ATOM 1951 C C . ILE A 1 254 ? -22.783 -14.462 -0.637 1.00 54.22 254 ILE A C 1
ATOM 1953 O O . ILE A 1 254 ? -22.956 -15.674 -0.542 1.00 54.22 254 ILE A O 1
ATOM 1957 N N . ASN A 1 255 ? -23.765 -13.627 -0.982 1.00 59.09 255 ASN A N 1
ATOM 1958 C CA . ASN A 1 255 ? -25.068 -14.088 -1.448 1.00 59.09 255 ASN A CA 1
ATOM 1959 C C . ASN A 1 255 ? -24.845 -15.196 -2.490 1.00 59.09 255 ASN A C 1
ATOM 1961 O O . ASN A 1 255 ? -24.148 -14.967 -3.481 1.00 59.09 255 ASN A O 1
ATOM 1965 N N . ALA A 1 256 ? -25.425 -16.382 -2.284 1.00 56.97 256 ALA A N 1
ATOM 1966 C CA . ALA A 1 256 ? -25.217 -17.557 -3.142 1.00 56.97 256 ALA A CA 1
ATOM 1967 C C . ALA A 1 256 ? -25.462 -17.263 -4.640 1.00 56.97 256 ALA A C 1
ATOM 1969 O O . ALA A 1 256 ? -24.810 -17.821 -5.520 1.00 56.97 256 ALA A O 1
ATOM 1970 N N . MET A 1 257 ? -26.351 -16.312 -4.934 1.00 52.50 257 MET A N 1
ATOM 1971 C CA . MET A 1 257 ? -26.653 -15.859 -6.292 1.00 52.50 257 MET A CA 1
ATOM 1972 C C . MET A 1 257 ? -25.518 -15.021 -6.920 1.00 52.50 257 MET A C 1
ATOM 1974 O O . MET A 1 257 ? -25.210 -15.187 -8.098 1.00 52.50 257 MET A O 1
ATOM 1978 N N . ASN A 1 258 ? -24.831 -14.189 -6.124 1.00 64.88 258 ASN A N 1
ATOM 1979 C CA . ASN A 1 258 ? -23.619 -13.487 -6.559 1.00 64.88 258 ASN A CA 1
ATOM 1980 C C . ASN A 1 258 ? -22.431 -14.450 -6.669 1.00 64.88 258 ASN A C 1
ATOM 1982 O O . ASN A 1 258 ? -21.623 -14.293 -7.579 1.00 64.88 258 ASN A O 1
ATOM 1986 N N . GLN A 1 259 ? -22.347 -15.479 -5.813 1.00 68.31 259 GLN A N 1
ATOM 1987 C CA . GLN A 1 259 ? -21.336 -16.532 -5.965 1.00 68.31 259 GLN A CA 1
ATOM 1988 C C . GLN A 1 259 ? -21.461 -17.223 -7.312 1.00 68.31 259 GLN A C 1
ATOM 1990 O O . GLN A 1 259 ? -20.460 -17.385 -7.991 1.00 68.31 259 GLN A O 1
ATOM 1995 N N . GLN A 1 260 ? -22.669 -17.596 -7.730 1.00 75.00 260 GLN A N 1
ATOM 1996 C CA . GLN A 1 260 ? -22.854 -18.326 -8.980 1.00 75.00 260 GLN A CA 1
ATOM 1997 C C . GLN A 1 260 ? -22.504 -17.480 -10.213 1.00 75.00 260 GLN A C 1
ATOM 1999 O O . GLN A 1 260 ? -21.903 -17.995 -11.154 1.00 75.00 260 GLN A O 1
ATOM 2004 N N . ALA A 1 261 ? -22.810 -16.179 -10.191 1.00 78.44 261 ALA A N 1
ATOM 2005 C CA . ALA A 1 261 ? -22.412 -15.256 -11.252 1.00 78.44 261 ALA A CA 1
ATOM 2006 C C . ALA A 1 261 ? -20.891 -15.013 -11.276 1.00 78.44 261 ALA A C 1
ATOM 2008 O O . ALA A 1 261 ? -20.277 -15.100 -12.339 1.00 78.44 261 ALA A O 1
ATOM 2009 N N . VAL A 1 262 ? -20.270 -14.771 -10.114 1.00 78.88 262 VAL A N 1
ATOM 2010 C CA . VAL A 1 262 ? -18.811 -14.586 -9.993 1.00 78.88 262 VAL A CA 1
ATOM 2011 C C . VAL A 1 262 ? -18.070 -15.864 -10.387 1.00 78.88 262 VAL A C 1
ATOM 2013 O O . VAL A 1 262 ? -17.143 -15.808 -11.186 1.00 78.88 262 VAL A O 1
ATOM 2016 N N . LEU A 1 263 ? -18.515 -17.026 -9.908 1.00 83.12 263 LEU A N 1
ATOM 2017 C CA . LEU A 1 263 ? -17.975 -18.331 -10.294 1.00 83.12 263 LEU A CA 1
ATOM 2018 C C . LEU A 1 263 ? -18.137 -18.568 -11.793 1.00 83.12 263 LEU A C 1
ATOM 2020 O O . LEU A 1 263 ? -17.188 -18.993 -12.438 1.00 83.12 263 LEU A O 1
ATOM 2024 N N . GLY A 1 264 ? -19.303 -18.259 -12.366 1.00 87.25 264 GLY A N 1
ATOM 2025 C CA . GLY A 1 264 ? -19.527 -18.352 -13.807 1.00 87.25 264 GLY A CA 1
ATOM 2026 C C . GLY A 1 264 ? -18.541 -17.495 -14.603 1.00 87.25 264 GLY A C 1
ATOM 2027 O O . GLY A 1 264 ? -17.944 -17.980 -15.565 1.00 87.25 264 GLY A O 1
ATOM 2028 N N . HIS A 1 265 ? -18.314 -16.252 -14.170 1.00 85.50 265 HIS A N 1
ATOM 2029 C CA . HIS A 1 265 ? -17.342 -15.348 -14.784 1.00 85.50 265 HIS A CA 1
ATOM 2030 C C . HIS A 1 265 ? -15.899 -15.863 -14.650 1.00 85.50 265 HIS A C 1
ATOM 2032 O O . HIS A 1 265 ? -15.164 -15.900 -15.638 1.00 85.50 265 HIS A O 1
ATOM 2038 N N . GLU A 1 266 ? -15.492 -16.329 -13.467 1.00 86.12 266 GLU A N 1
ATOM 2039 C CA . GLU A 1 266 ? -14.151 -16.887 -13.260 1.00 86.12 266 GLU A CA 1
ATOM 2040 C C . GLU A 1 266 ? -13.938 -18.195 -14.037 1.00 86.12 266 GLU A C 1
ATOM 2042 O O . GLU A 1 266 ? -12.867 -18.399 -14.607 1.00 86.12 266 GLU A O 1
ATOM 2047 N N . ILE A 1 267 ? -14.962 -19.048 -14.170 1.00 91.31 267 ILE A N 1
ATOM 2048 C CA . ILE A 1 267 ? -14.918 -20.246 -15.024 1.00 91.31 267 ILE A CA 1
ATOM 2049 C C . ILE A 1 267 ? -14.738 -19.851 -16.493 1.00 91.31 267 ILE A C 1
ATOM 2051 O O . ILE A 1 267 ? -13.920 -20.448 -17.196 1.00 91.31 267 ILE A O 1
ATOM 2055 N N . GLN A 1 268 ? -15.460 -18.836 -16.975 1.00 91.75 268 GLN A N 1
ATOM 2056 C CA . GLN A 1 268 ? -15.290 -18.331 -18.341 1.00 91.75 268 GLN A CA 1
ATOM 2057 C C . GLN A 1 268 ? -13.883 -17.775 -18.562 1.00 91.75 268 GLN A C 1
ATOM 2059 O O . GLN A 1 268 ? -13.248 -18.085 -19.574 1.00 91.75 268 GLN A O 1
ATOM 2064 N N . ARG A 1 269 ? -13.363 -17.006 -17.600 1.00 89.81 269 ARG A N 1
ATOM 2065 C CA . ARG A 1 269 ? -11.998 -16.477 -17.639 1.00 89.81 269 ARG A CA 1
ATOM 2066 C C . ARG A 1 269 ? -10.963 -17.601 -17.669 1.00 89.81 269 ARG A C 1
ATOM 2068 O O . ARG A 1 269 ? -10.087 -17.585 -18.530 1.00 89.81 269 ARG A O 1
ATOM 2075 N N . ALA A 1 270 ? -11.097 -18.602 -16.801 1.00 89.62 270 ALA A N 1
ATOM 2076 C CA . ALA A 1 270 ? -10.227 -19.775 -16.776 1.00 89.62 270 ALA A CA 1
ATOM 2077 C C . ALA A 1 270 ? -10.297 -20.569 -18.090 1.00 89.62 270 ALA A C 1
ATOM 2079 O O . ALA A 1 270 ? -9.270 -20.999 -18.610 1.00 89.62 270 ALA A O 1
ATOM 2080 N N . THR A 1 271 ? -11.489 -20.708 -18.675 1.00 91.69 271 THR A N 1
ATOM 2081 C CA . THR A 1 271 ? -11.685 -21.389 -19.964 1.00 91.69 271 THR A CA 1
ATOM 2082 C C . THR A 1 271 ? -11.007 -20.631 -21.107 1.00 91.69 271 THR A C 1
ATOM 2084 O O . THR A 1 271 ? -10.365 -21.253 -21.954 1.00 91.69 271 THR A O 1
ATOM 2087 N N . ARG A 1 272 ? -11.090 -19.292 -21.116 1.00 93.19 272 ARG A N 1
ATOM 2088 C CA . ARG A 1 272 ? -10.384 -18.445 -22.090 1.00 93.19 272 ARG A CA 1
ATOM 2089 C C . ARG A 1 272 ? -8.869 -18.582 -21.947 1.00 93.19 272 ARG A C 1
ATOM 2091 O O . ARG A 1 272 ? -8.201 -18.863 -22.935 1.00 93.19 272 ARG A O 1
ATOM 2098 N N . LEU A 1 273 ? -8.343 -18.470 -20.727 1.00 90.88 273 LEU A N 1
ATOM 2099 C CA . LEU A 1 273 ? -6.909 -18.640 -20.468 1.00 90.88 273 LEU A CA 1
ATOM 2100 C C . LEU A 1 273 ? -6.426 -20.042 -20.863 1.00 90.88 273 LEU A C 1
ATOM 2102 O O . LEU A 1 273 ? -5.362 -20.185 -21.455 1.00 90.88 273 LEU A O 1
ATOM 2106 N N . LEU A 1 274 ? -7.222 -21.085 -20.613 1.00 91.69 274 LEU A N 1
ATOM 2107 C CA . LEU A 1 274 ? -6.899 -22.444 -21.050 1.00 91.69 274 LEU A CA 1
ATOM 2108 C C . LEU A 1 274 ? -6.840 -22.558 -22.581 1.00 91.69 274 LEU A C 1
ATOM 2110 O O . LEU A 1 274 ? -5.994 -23.283 -23.105 1.00 91.69 274 LEU A O 1
ATOM 2114 N N . ALA A 1 275 ? -7.725 -21.865 -23.300 1.00 90.38 275 ALA A N 1
ATOM 2115 C CA . ALA A 1 275 ? -7.693 -21.822 -24.758 1.00 90.38 275 ALA A CA 1
ATOM 2116 C C . ALA A 1 275 ? -6.421 -21.124 -25.270 1.00 90.38 275 ALA A C 1
ATOM 2118 O O . ALA A 1 275 ? -5.751 -21.662 -26.151 1.00 90.38 275 ALA A O 1
ATOM 2119 N N . GLU A 1 276 ? -6.038 -19.998 -24.665 1.00 91.94 276 GLU A N 1
ATOM 2120 C CA . GLU A 1 276 ? -4.801 -19.276 -24.992 1.00 91.94 276 GLU A CA 1
ATOM 2121 C C . GLU A 1 276 ? -3.555 -20.124 -24.704 1.00 91.94 276 GLU A C 1
ATOM 2123 O O . GLU A 1 276 ? -2.687 -20.265 -25.563 1.00 91.94 276 GLU A O 1
ATOM 2128 N N . VAL A 1 277 ? -3.488 -20.786 -23.545 1.00 90.44 277 VAL A N 1
ATOM 2129 C CA . VAL A 1 277 ? -2.373 -21.683 -23.201 1.00 90.44 277 VAL A CA 1
ATOM 2130 C C . VAL A 1 277 ? -2.282 -22.855 -24.179 1.00 90.44 277 VAL A C 1
ATOM 2132 O O . VAL A 1 277 ? -1.183 -23.213 -24.600 1.00 90.44 277 VAL A O 1
ATOM 2135 N N . LYS A 1 278 ? -3.413 -23.442 -24.595 1.00 89.94 278 LYS A N 1
ATOM 2136 C CA . LYS A 1 278 ? -3.427 -24.490 -25.631 1.00 89.94 278 LYS A CA 1
ATOM 2137 C C . LYS A 1 278 ? -2.913 -23.969 -26.970 1.00 89.94 278 LYS A C 1
ATOM 2139 O O . LYS A 1 278 ? -2.165 -24.678 -27.641 1.00 89.94 278 LYS A O 1
ATOM 2144 N N . GLN A 1 279 ? -3.281 -22.745 -27.343 1.00 91.81 279 GLN A N 1
ATOM 2145 C CA . GLN A 1 279 ? -2.793 -22.106 -28.559 1.00 91.81 279 GLN A CA 1
ATOM 2146 C C . GLN A 1 279 ? -1.276 -21.890 -28.493 1.00 91.81 279 GLN A C 1
ATOM 2148 O O . GLN A 1 279 ? -0.568 -22.333 -29.396 1.00 91.81 279 GLN A O 1
ATOM 2153 N N . ILE A 1 280 ? -0.760 -21.323 -27.402 1.00 89.06 280 ILE A N 1
ATOM 2154 C CA . ILE A 1 280 ? 0.682 -21.126 -27.188 1.00 89.06 280 ILE A CA 1
ATOM 2155 C C . ILE A 1 280 ? 1.420 -22.472 -27.204 1.00 89.06 280 ILE A C 1
ATOM 2157 O O . ILE A 1 280 ? 2.419 -22.632 -27.900 1.00 89.06 280 ILE A O 1
ATOM 2161 N N . ALA A 1 281 ? 0.897 -23.487 -26.512 1.00 85.75 281 ALA A N 1
ATOM 2162 C CA . ALA A 1 281 ? 1.484 -24.825 -26.504 1.00 85.75 281 ALA A CA 1
ATOM 2163 C C . ALA A 1 281 ? 1.502 -25.464 -27.903 1.00 85.75 281 ALA A C 1
ATOM 2165 O O . ALA A 1 281 ? 2.453 -26.163 -28.247 1.00 85.75 281 ALA A O 1
ATOM 2166 N N . SER A 1 282 ? 0.475 -25.219 -28.725 1.00 88.12 282 SER A N 1
ATOM 2167 C CA . SER A 1 282 ? 0.438 -25.698 -30.111 1.00 88.12 282 SER A CA 1
ATOM 2168 C C . SER A 1 282 ? 1.470 -25.000 -31.001 1.00 88.12 282 SER A C 1
ATOM 2170 O O . SER A 1 282 ? 2.072 -25.659 -31.845 1.00 88.12 282 SER A O 1
ATOM 2172 N N . GLN A 1 283 ? 1.729 -23.708 -30.767 1.00 85.88 283 GLN A N 1
ATOM 2173 C CA . GLN A 1 283 ? 2.758 -22.938 -31.469 1.00 85.88 283 GLN A CA 1
ATOM 2174 C C . GLN A 1 283 ? 4.164 -23.414 -31.090 1.00 85.88 283 GLN A C 1
ATOM 2176 O O . GLN A 1 283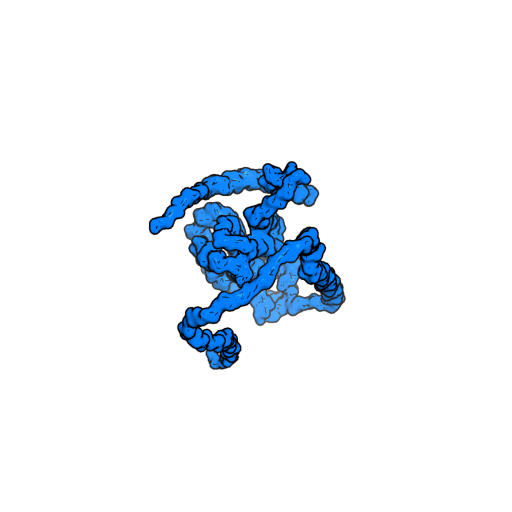 ? 4.992 -23.623 -31.968 1.00 85.88 283 GLN A O 1
ATOM 2181 N N . LEU A 1 284 ? 4.411 -23.669 -29.802 1.00 79.75 284 LEU A N 1
ATOM 2182 C CA . LEU A 1 284 ? 5.697 -24.179 -29.311 1.00 79.75 284 LEU A CA 1
ATOM 2183 C C . LEU A 1 284 ? 5.968 -25.636 -29.719 1.00 79.75 284 LEU A C 1
ATOM 2185 O O . LEU A 1 284 ? 7.121 -26.055 -29.769 1.00 79.75 284 LEU A O 1
ATOM 2189 N N . ARG A 1 285 ? 4.920 -26.427 -29.990 1.00 81.81 285 ARG A N 1
ATOM 2190 C CA . ARG A 1 285 ? 5.047 -27.834 -30.397 1.00 81.81 285 ARG A CA 1
ATOM 2191 C C . ARG A 1 285 ? 5.373 -28.001 -31.880 1.00 81.81 285 ARG A C 1
ATOM 2193 O O . ARG A 1 285 ? 5.793 -29.092 -32.251 1.00 81.81 285 ARG A O 1
ATOM 2200 N N . GLN A 1 286 ? 5.186 -26.989 -32.730 1.00 71.56 286 GLN A N 1
ATOM 2201 C CA . GLN A 1 286 ? 5.605 -27.113 -34.125 1.00 71.56 286 GLN A CA 1
ATOM 2202 C C . GLN A 1 286 ? 7.140 -27.067 -34.191 1.00 71.56 286 GLN A C 1
ATOM 2204 O O . GLN A 1 286 ? 7.715 -26.014 -33.918 1.00 71.56 286 GLN A O 1
ATOM 2209 N N . PRO A 1 287 ? 7.833 -28.178 -34.520 1.00 51.09 287 PRO A N 1
ATOM 2210 C CA . PRO A 1 287 ? 9.255 -28.100 -34.812 1.00 51.09 287 PRO A CA 1
ATOM 2211 C C . PRO A 1 287 ? 9.424 -27.191 -36.027 1.00 51.09 287 PRO A C 1
ATOM 2213 O O . PRO A 1 287 ? 8.636 -27.276 -36.968 1.00 51.09 287 PRO A O 1
ATOM 2216 N N . SER A 1 288 ? 10.435 -26.328 -35.999 1.00 49.47 288 SER A N 1
ATOM 2217 C CA . SER A 1 288 ? 10.831 -25.426 -37.081 1.00 49.47 288 SER A CA 1
ATOM 2218 C C . SER A 1 288 ? 11.044 -26.201 -38.390 1.00 49.47 288 SER A C 1
ATOM 2220 O O . SER A 1 288 ? 12.152 -26.618 -38.721 1.00 49.47 288 SER A O 1
ATOM 2222 N N . ALA A 1 289 ? 9.974 -26.452 -39.135 1.00 47.47 289 ALA A N 1
ATOM 2223 C CA . ALA A 1 289 ? 10.008 -27.199 -40.376 1.00 47.47 289 ALA A CA 1
ATOM 2224 C C . ALA A 1 289 ? 10.349 -26.244 -41.517 1.00 47.47 289 ALA A C 1
ATOM 2226 O O . ALA A 1 289 ? 9.441 -25.706 -42.135 1.00 47.47 289 ALA A O 1
ATOM 2227 N N . SER A 1 290 ? 11.651 -26.037 -41.761 1.00 42.03 290 SER A N 1
ATOM 2228 C CA . SER A 1 290 ? 12.253 -25.946 -43.106 1.00 42.03 290 SER A CA 1
ATOM 2229 C C . SER A 1 290 ? 13.677 -25.367 -43.059 1.00 42.03 290 SER A C 1
ATOM 2231 O O . SER A 1 290 ? 13.894 -24.186 -43.321 1.00 42.03 290 SER A O 1
ATOM 2233 N N . GLN A 1 291 ? 14.672 -26.214 -42.801 1.00 40.31 291 GLN A N 1
ATOM 2234 C CA . GLN A 1 291 ? 15.938 -26.126 -43.530 1.00 40.31 291 GLN A CA 1
ATOM 2235 C C . GLN A 1 291 ? 16.123 -27.460 -44.245 1.00 40.31 291 GLN A C 1
ATOM 2237 O O . GLN A 1 291 ? 16.482 -28.475 -43.656 1.00 40.31 291 GLN A O 1
ATOM 2242 N N . THR A 1 292 ? 15.751 -27.462 -45.518 1.00 37.53 292 THR A N 1
ATOM 2243 C CA . THR A 1 292 ? 15.990 -28.543 -46.469 1.00 37.53 292 THR A CA 1
ATOM 2244 C C . THR A 1 292 ? 17.495 -28.840 -46.497 1.00 37.53 292 THR A C 1
ATOM 2246 O O . THR A 1 292 ? 18.263 -27.901 -46.716 1.00 37.53 292 THR A O 1
ATOM 2249 N N . PRO A 1 293 ? 17.962 -30.089 -46.316 1.00 37.72 293 PRO A N 1
ATOM 2250 C CA . PRO A 1 293 ? 19.342 -30.419 -46.623 1.00 37.72 293 PRO A CA 1
ATOM 2251 C C . PRO A 1 293 ? 19.497 -30.325 -48.139 1.00 37.72 293 PRO A C 1
ATOM 2253 O O . PRO A 1 293 ? 18.884 -31.083 -48.893 1.00 37.72 293 PRO A O 1
ATOM 2256 N N . THR A 1 294 ? 20.285 -29.356 -48.586 1.00 40.66 294 THR A N 1
ATOM 2257 C CA . THR A 1 294 ? 20.788 -29.257 -49.951 1.00 40.66 294 THR A CA 1
ATOM 2258 C C . THR A 1 294 ? 21.428 -30.594 -50.325 1.00 40.66 294 THR A C 1
ATOM 2260 O O . THR A 1 294 ? 22.410 -31.014 -49.713 1.00 40.66 294 THR A O 1
ATOM 2263 N N . GLN A 1 295 ? 20.855 -31.284 -51.315 1.00 40.00 295 GLN A N 1
ATOM 2264 C CA . GLN A 1 295 ? 21.501 -32.424 -51.961 1.00 40.00 295 GLN A CA 1
ATOM 2265 C C . GLN A 1 295 ? 22.887 -31.994 -52.474 1.00 40.00 295 GLN A C 1
ATOM 2267 O O . GLN A 1 295 ? 22.976 -30.961 -53.144 1.00 40.00 295 GLN A O 1
ATOM 2272 N N . PRO A 1 296 ? 23.962 -32.761 -52.228 1.00 39.22 296 PRO A N 1
ATOM 2273 C CA . PRO A 1 296 ? 25.199 -32.564 -52.962 1.00 39.22 296 PRO A CA 1
ATOM 2274 C C . PRO A 1 296 ? 25.043 -33.144 -54.381 1.00 39.22 296 PRO A C 1
ATOM 2276 O O . PRO A 1 296 ? 24.355 -34.156 -54.562 1.00 39.22 296 PRO A O 1
ATOM 2279 N N . PRO A 1 297 ? 25.663 -32.533 -55.406 1.00 40.94 297 PRO A N 1
ATOM 2280 C CA . PRO A 1 297 ? 25.607 -33.059 -56.757 1.00 40.94 297 PRO A CA 1
ATOM 2281 C C . PRO A 1 297 ? 26.432 -34.344 -56.867 1.00 40.94 297 PRO A C 1
ATOM 2283 O O . PRO A 1 297 ? 27.580 -34.425 -56.433 1.00 40.94 297 PRO A O 1
ATOM 2286 N N . ASN A 1 298 ? 25.808 -35.333 -57.501 1.00 37.66 298 ASN A N 1
ATOM 2287 C CA . ASN A 1 298 ? 26.431 -36.508 -58.093 1.00 37.66 298 ASN A CA 1
ATOM 2288 C C . ASN A 1 298 ? 27.660 -36.110 -58.921 1.00 37.66 298 ASN A C 1
ATOM 2290 O O . ASN A 1 298 ? 27.516 -35.340 -59.864 1.00 37.66 298 ASN A O 1
ATOM 2294 N N . ASN A 1 299 ? 28.819 -36.699 -58.628 1.00 36.72 299 ASN A N 1
ATOM 2295 C CA . ASN A 1 299 ? 29.836 -37.010 -59.628 1.00 36.72 299 ASN A CA 1
ATOM 2296 C C . ASN A 1 299 ? 30.656 -38.209 -59.148 1.00 36.72 299 ASN A C 1
ATOM 2298 O O . ASN A 1 299 ? 31.411 -38.137 -58.180 1.00 36.72 299 ASN A O 1
ATOM 2302 N N . ALA A 1 300 ? 30.466 -39.325 -59.843 1.00 32.91 300 ALA A N 1
ATOM 2303 C CA . ALA A 1 300 ? 31.281 -40.516 -59.734 1.00 32.91 300 ALA A CA 1
ATOM 2304 C C . ALA A 1 300 ? 32.450 -40.426 -60.722 1.00 32.91 300 ALA A C 1
ATOM 2306 O O . ALA A 1 300 ? 32.215 -40.215 -61.909 1.00 32.91 300 ALA A O 1
ATOM 2307 N N . SER A 1 301 ? 33.674 -40.670 -60.247 1.00 34.16 301 SER A N 1
ATOM 2308 C CA . SER A 1 301 ? 34.726 -41.361 -61.011 1.00 34.16 301 SER A CA 1
ATOM 2309 C C . SER A 1 301 ? 35.919 -41.711 -60.107 1.00 34.16 301 SER A C 1
ATOM 2311 O O . SER A 1 301 ? 36.770 -40.878 -59.816 1.00 34.16 301 SER A O 1
ATOM 2313 N N . THR A 1 302 ? 35.892 -42.953 -59.626 1.00 33.56 302 THR A N 1
ATOM 2314 C CA . THR A 1 302 ? 36.942 -43.990 -59.676 1.00 33.56 302 THR A CA 1
ATOM 2315 C C . THR A 1 302 ? 38.424 -43.583 -59.744 1.00 33.56 302 THR A C 1
ATOM 2317 O O . THR A 1 302 ? 38.851 -43.027 -60.743 1.00 33.56 302 THR A O 1
ATOM 2320 N N . HIS A 1 303 ? 39.211 -44.005 -58.744 1.00 33.56 303 HIS A N 1
ATOM 2321 C CA . HIS A 1 303 ? 40.560 -44.628 -58.792 1.00 33.56 303 HIS A CA 1
ATOM 2322 C C . HIS A 1 303 ? 41.044 -44.747 -57.325 1.00 33.56 303 HIS A C 1
ATOM 2324 O O . HIS A 1 303 ? 40.762 -43.857 -56.537 1.00 33.56 303 HIS A O 1
ATOM 2330 N N . GLN A 1 304 ? 41.794 -45.722 -56.818 1.00 31.80 304 GLN A N 1
ATOM 2331 C CA . GLN A 1 304 ? 42.216 -47.066 -57.198 1.00 31.80 304 GLN A CA 1
ATOM 2332 C C . GLN A 1 304 ? 42.876 -47.627 -55.915 1.00 31.80 304 GLN A C 1
ATOM 2334 O O . GLN A 1 304 ? 43.521 -46.897 -55.168 1.00 31.80 304 GLN A O 1
ATOM 2339 N N . THR A 1 305 ? 42.653 -48.903 -55.631 1.00 30.31 305 THR A N 1
ATOM 2340 C CA . THR A 1 305 ? 43.203 -49.708 -54.525 1.00 30.31 305 THR A CA 1
ATOM 2341 C C . THR A 1 305 ? 44.738 -49.753 -54.486 1.00 30.31 305 THR A C 1
ATOM 2343 O O . THR A 1 305 ? 45.329 -50.017 -55.530 1.00 30.31 305 THR A O 1
ATOM 2346 N N . ASN A 1 306 ? 45.366 -49.652 -53.301 1.00 31.72 306 ASN A N 1
ATOM 2347 C CA . ASN A 1 306 ? 46.095 -50.773 -52.665 1.00 31.72 306 ASN A CA 1
ATOM 2348 C C . ASN A 1 306 ? 46.567 -50.465 -51.211 1.00 31.72 306 ASN A C 1
ATOM 2350 O O . ASN A 1 306 ? 46.588 -49.294 -50.835 1.00 31.72 306 ASN A O 1
ATOM 2354 N N . PRO A 1 307 ? 46.887 -51.504 -50.402 1.00 42.88 307 PRO A N 1
ATOM 2355 C CA . PRO A 1 307 ? 46.973 -51.481 -48.939 1.00 42.88 307 PRO A CA 1
ATOM 2356 C C . PRO A 1 307 ? 48.424 -51.479 -48.404 1.00 42.88 307 PRO A C 1
ATOM 2358 O O . PRO A 1 307 ? 49.368 -51.326 -49.167 1.00 42.88 307 PRO A O 1
ATOM 2361 N N . GLU A 1 308 ? 48.544 -51.734 -47.094 1.00 31.38 308 GLU A N 1
ATOM 2362 C CA . GLU A 1 308 ? 49.755 -51.932 -46.277 1.00 31.38 308 GLU A CA 1
ATOM 2363 C C . GLU A 1 308 ? 50.441 -50.657 -45.772 1.00 31.38 308 GLU A C 1
ATOM 2365 O O . GLU A 1 308 ? 51.234 -50.034 -46.464 1.00 31.38 308 GLU A O 1
ATOM 2370 N N . GLN A 1 309 ? 50.233 -50.350 -44.487 1.00 33.88 309 GLN A N 1
ATOM 2371 C CA . GLN A 1 309 ? 51.329 -50.466 -43.524 1.00 33.88 309 GLN A CA 1
ATOM 2372 C C . GLN A 1 309 ? 50.807 -50.556 -42.084 1.00 33.88 309 GLN A C 1
ATOM 2374 O O . GLN A 1 309 ? 50.033 -49.734 -41.599 1.00 33.88 309 GLN A O 1
ATOM 2379 N N . LEU A 1 310 ? 51.227 -51.652 -41.464 1.00 32.59 310 LEU A N 1
ATOM 2380 C CA . LEU A 1 310 ? 51.098 -52.065 -40.079 1.00 32.59 310 LEU A CA 1
ATOM 2381 C C . LEU A 1 310 ? 52.192 -51.359 -39.258 1.00 32.59 310 LEU A C 1
ATOM 2383 O O . LEU A 1 310 ? 53.317 -51.277 -39.748 1.00 32.59 310 LEU A O 1
ATOM 2387 N N . ALA A 1 311 ? 51.861 -50.934 -38.035 1.00 33.69 311 ALA A N 1
ATOM 2388 C CA . ALA A 1 311 ? 52.670 -51.046 -36.809 1.00 33.69 311 ALA A CA 1
ATOM 2389 C C . ALA A 1 311 ? 52.589 -49.807 -35.895 1.00 33.69 311 ALA A C 1
ATOM 2391 O O . ALA A 1 311 ? 52.911 -48.690 -36.288 1.00 33.69 311 ALA A O 1
ATOM 2392 N N . ASP A 1 312 ? 52.211 -50.122 -34.655 1.00 31.34 312 ASP A N 1
ATOM 2393 C CA . ASP A 1 312 ? 52.696 -49.582 -33.386 1.00 31.34 312 ASP A CA 1
ATOM 2394 C C . ASP A 1 312 ? 52.350 -48.134 -33.006 1.00 31.34 312 ASP A C 1
ATOM 2396 O O . ASP A 1 312 ? 52.901 -47.163 -33.514 1.00 31.34 312 ASP A O 1
ATOM 2400 N N . LEU A 1 313 ? 51.518 -47.992 -31.970 1.00 38.81 313 LEU A N 1
ATOM 2401 C CA . LEU A 1 313 ? 52.046 -47.835 -30.610 1.00 38.81 313 LEU A CA 1
ATOM 2402 C C . LEU A 1 313 ? 50.934 -47.978 -29.559 1.00 38.81 313 LEU A C 1
ATOM 2404 O O . LEU A 1 313 ? 49.869 -47.367 -29.638 1.00 38.81 313 LEU A O 1
ATOM 2408 N N . ASP A 1 314 ? 51.239 -48.822 -28.580 1.00 29.84 314 ASP A N 1
ATOM 2409 C CA . ASP A 1 314 ? 50.483 -49.111 -27.372 1.00 29.84 314 ASP A CA 1
ATOM 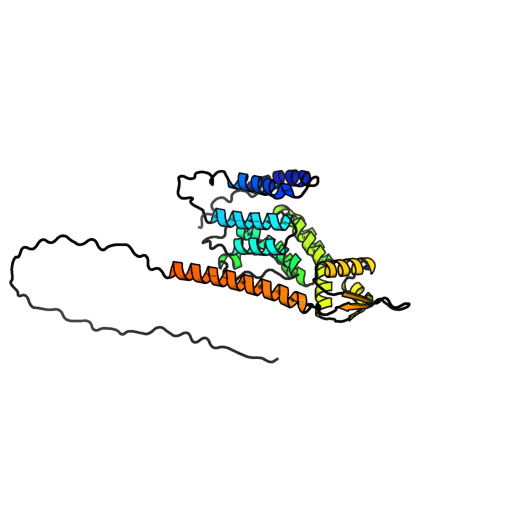2410 C C . ASP A 1 314 ? 50.244 -47.891 -26.473 1.00 29.84 314 ASP A C 1
ATOM 2412 O O . ASP A 1 314 ? 51.093 -47.011 -26.329 1.00 29.84 314 ASP A O 1
ATOM 2416 N N . GLY A 1 315 ? 49.146 -47.975 -25.718 1.00 31.62 315 GLY A N 1
ATOM 2417 C CA . GLY A 1 315 ? 49.114 -47.503 -24.336 1.00 31.62 315 GLY A CA 1
ATOM 2418 C C . GLY A 1 315 ? 48.260 -46.266 -24.078 1.00 31.62 315 GLY A C 1
ATOM 2419 O O . GLY A 1 315 ? 48.682 -45.144 -24.323 1.00 31.62 315 GLY A O 1
ATOM 2420 N N . VAL A 1 316 ? 47.087 -46.482 -23.476 1.00 38.50 316 VAL A N 1
ATOM 2421 C CA . VAL A 1 316 ? 46.685 -45.970 -22.146 1.00 38.50 316 VAL A CA 1
ATOM 2422 C C . VAL A 1 316 ? 45.199 -46.304 -21.957 1.00 38.50 316 VAL A C 1
ATOM 2424 O O . VAL A 1 316 ? 44.346 -45.932 -22.759 1.00 38.50 316 VAL A O 1
ATOM 2427 N N . GLY A 1 317 ? 44.910 -47.084 -20.912 1.00 35.06 317 GLY A N 1
ATOM 2428 C CA . GLY A 1 317 ? 43.566 -47.542 -20.559 1.00 35.06 317 GLY A CA 1
ATOM 2429 C C . GLY A 1 317 ? 42.643 -46.431 -20.029 1.00 35.06 317 GLY A C 1
ATOM 2430 O O . GLY A 1 317 ? 43.103 -45.332 -19.716 1.00 35.06 317 GLY A O 1
ATOM 2431 N N . PRO A 1 318 ? 41.333 -46.712 -19.914 1.00 46.94 318 PRO A N 1
ATOM 2432 C CA . PRO A 1 318 ? 40.319 -45.703 -19.634 1.00 46.94 318 PRO A CA 1
ATOM 2433 C C . PRO A 1 318 ? 40.063 -45.542 -18.125 1.00 46.94 318 PRO A C 1
ATOM 2435 O O . PRO A 1 318 ? 40.028 -46.540 -17.405 1.00 46.9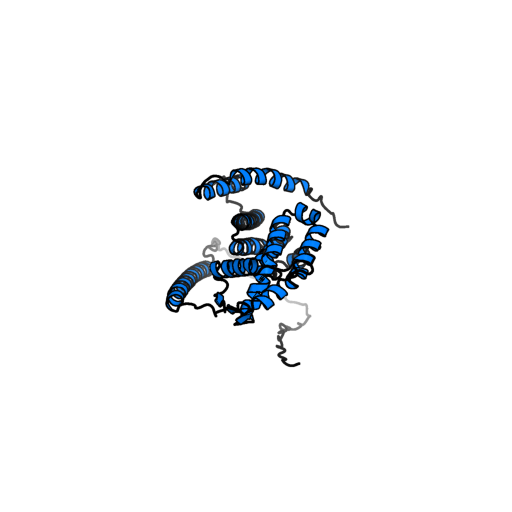4 318 PRO A O 1
ATOM 2438 N N . PRO A 1 319 ? 39.744 -44.330 -17.649 1.00 42.72 319 PRO A N 1
ATOM 2439 C CA . PRO A 1 319 ? 38.900 -44.147 -16.475 1.00 42.72 319 PRO A CA 1
ATOM 2440 C C . PRO A 1 319 ? 37.504 -43.706 -16.947 1.00 42.72 319 PRO A C 1
ATOM 2442 O O . PRO A 1 319 ? 37.333 -42.687 -17.608 1.00 42.72 319 PRO A O 1
ATOM 2445 N N . SER A 1 320 ? 36.521 -44.600 -16.864 1.00 36.91 320 SER A N 1
ATOM 2446 C CA . SER A 1 320 ? 35.572 -44.685 -15.744 1.00 36.91 320 SER A CA 1
ATOM 2447 C C . SER A 1 320 ? 34.611 -43.495 -15.688 1.00 36.91 320 SER A C 1
ATOM 2449 O O . SER A 1 320 ? 34.917 -42.419 -15.185 1.00 36.91 320 SER A O 1
ATOM 2451 N N . SER A 1 321 ? 33.413 -43.757 -16.202 1.00 37.91 321 SER A N 1
ATOM 2452 C CA . SER A 1 321 ? 32.172 -43.034 -15.965 1.00 37.91 321 SER A CA 1
ATOM 2453 C C . SER A 1 321 ? 31.860 -42.923 -14.468 1.00 37.91 321 SER A C 1
ATOM 2455 O O . SER A 1 321 ? 31.640 -43.950 -13.824 1.00 37.91 321 SER A O 1
ATOM 2457 N N . GLU A 1 322 ? 31.754 -41.702 -13.945 1.00 35.34 322 GLU A N 1
ATOM 2458 C CA . GLU A 1 322 ? 31.046 -41.432 -12.689 1.00 35.34 322 GLU A CA 1
ATOM 2459 C C . GLU A 1 322 ? 29.679 -40.782 -12.972 1.00 35.34 322 GLU A C 1
ATOM 2461 O O . GLU A 1 322 ? 29.583 -39.880 -13.811 1.00 35.34 322 GLU A O 1
ATOM 2466 N N . PRO A 1 323 ? 28.603 -41.256 -12.319 1.00 40.09 323 PRO A N 1
ATOM 2467 C CA . PRO A 1 323 ? 27.247 -40.781 -12.541 1.00 40.09 323 PRO A CA 1
ATOM 2468 C C . PRO A 1 323 ? 26.915 -39.535 -11.707 1.00 40.09 323 PRO A C 1
ATOM 2470 O O . PRO A 1 323 ? 27.386 -39.352 -10.588 1.00 40.09 323 PRO A O 1
ATOM 2473 N N . LEU A 1 324 ? 26.018 -38.723 -12.271 1.00 33.44 324 LEU A N 1
ATOM 2474 C CA . LEU A 1 324 ? 25.315 -37.596 -11.654 1.00 33.44 324 LEU A CA 1
ATOM 2475 C C . LEU A 1 324 ? 24.924 -37.873 -10.191 1.00 33.44 324 LEU A C 1
ATOM 2477 O O . LEU A 1 324 ? 24.099 -38.747 -9.915 1.00 33.44 324 LEU A O 1
ATOM 2481 N N . GLN A 1 325 ? 25.468 -37.081 -9.262 1.00 34.78 325 GLN A N 1
ATOM 2482 C CA . GLN A 1 325 ? 25.000 -37.039 -7.880 1.00 34.78 325 GLN A CA 1
ATOM 2483 C C . GLN A 1 325 ? 23.561 -36.516 -7.835 1.00 34.78 325 GLN A C 1
ATOM 2485 O O . GLN A 1 325 ? 23.262 -35.362 -8.145 1.00 34.78 325 GLN A O 1
ATOM 2490 N N . ARG A 1 326 ? 22.671 -37.417 -7.431 1.00 30.41 326 ARG A N 1
ATOM 2491 C CA . ARG A 1 326 ? 21.290 -37.165 -7.039 1.00 30.41 326 ARG A CA 1
ATOM 2492 C C . ARG A 1 326 ? 21.320 -36.418 -5.703 1.00 30.41 326 ARG A C 1
ATOM 2494 O O . ARG A 1 326 ? 21.738 -36.982 -4.697 1.00 30.41 326 ARG A O 1
ATOM 2501 N N . VAL A 1 327 ? 20.936 -35.145 -5.701 1.00 34.09 327 VAL A N 1
ATOM 2502 C CA . VAL A 1 327 ? 20.715 -34.391 -4.460 1.00 34.09 327 VAL A CA 1
ATOM 2503 C C . VAL A 1 327 ? 19.321 -34.752 -3.959 1.00 34.09 327 VAL A C 1
ATOM 2505 O O . VAL A 1 327 ? 18.318 -34.303 -4.513 1.00 34.09 327 VAL A O 1
ATOM 2508 N N . ASP A 1 328 ? 19.269 -35.608 -2.942 1.00 30.00 328 ASP A N 1
ATOM 2509 C CA . ASP A 1 328 ? 18.044 -35.923 -2.216 1.00 30.00 328 ASP A CA 1
ATOM 2510 C C . ASP A 1 328 ? 17.645 -34.716 -1.352 1.00 30.00 328 ASP A C 1
ATOM 2512 O O . ASP A 1 328 ? 18.371 -34.293 -0.451 1.00 30.00 328 ASP A O 1
ATOM 2516 N N . ILE A 1 329 ? 16.483 -34.133 -1.653 1.00 35.47 329 ILE A N 1
ATOM 2517 C CA . ILE A 1 329 ? 15.859 -33.084 -0.842 1.00 35.47 329 ILE A CA 1
ATOM 2518 C C . ILE A 1 329 ? 15.144 -33.778 0.320 1.00 35.47 329 ILE A C 1
ATOM 2520 O O . ILE A 1 329 ? 14.094 -34.395 0.138 1.00 35.47 329 ILE A O 1
ATOM 2524 N N . VAL A 1 330 ? 15.730 -33.683 1.513 1.00 35.09 330 VAL A N 1
ATOM 2525 C CA . VAL A 1 330 ? 15.114 -34.120 2.770 1.00 35.09 330 VAL A CA 1
ATOM 2526 C C . VAL A 1 330 ? 14.133 -33.042 3.232 1.00 35.09 330 VAL A C 1
ATOM 2528 O O . VAL A 1 330 ? 14.526 -31.906 3.496 1.00 35.09 330 VAL A O 1
ATOM 2531 N N . TRP A 1 331 ? 12.856 -33.406 3.328 1.00 32.56 331 TRP A N 1
ATOM 2532 C CA . TRP A 1 331 ? 11.835 -32.617 4.012 1.00 32.56 331 TRP A CA 1
ATOM 2533 C C . TRP A 1 331 ? 12.021 -32.795 5.521 1.00 32.56 331 TRP A C 1
ATOM 2535 O O . TRP A 1 331 ? 11.920 -33.911 6.027 1.00 32.56 331 TRP A O 1
ATOM 2545 N N . LEU A 1 332 ? 12.332 -31.709 6.226 1.00 33.72 332 LEU A N 1
ATOM 2546 C CA . LEU A 1 332 ? 12.245 -31.652 7.683 1.00 33.72 332 LEU A CA 1
ATOM 2547 C C . LEU A 1 332 ? 10.891 -31.046 8.047 1.00 33.72 332 LEU A C 1
ATOM 2549 O O . LEU A 1 332 ? 10.733 -29.827 8.054 1.00 33.72 332 LEU A O 1
ATOM 2553 N N . ASP A 1 333 ? 9.936 -31.925 8.335 1.00 35.81 333 ASP A N 1
ATOM 2554 C CA . ASP A 1 333 ? 8.799 -31.607 9.188 1.00 35.81 333 ASP A CA 1
ATOM 2555 C C . ASP A 1 333 ? 9.290 -31.585 10.642 1.00 35.81 333 ASP A C 1
ATOM 2557 O O . ASP A 1 333 ? 9.907 -32.545 11.108 1.00 35.81 333 ASP A O 1
ATOM 2561 N N . SER A 1 334 ? 9.010 -30.504 11.367 1.00 36.78 334 SER A N 1
ATOM 2562 C CA . SER A 1 334 ? 8.839 -30.574 12.818 1.00 36.78 334 SER A CA 1
ATOM 2563 C C . SER A 1 334 ? 7.955 -29.428 13.280 1.00 36.78 334 SER A C 1
ATOM 2565 O O . SER A 1 334 ? 8.344 -28.259 13.273 1.00 36.78 334 SER A O 1
ATOM 2567 N N . GLU A 1 335 ? 6.755 -29.823 13.678 1.00 42.91 335 GLU A N 1
ATOM 2568 C CA . GLU A 1 335 ? 5.921 -29.155 14.664 1.00 42.91 335 GLU A CA 1
ATOM 2569 C C . GLU A 1 335 ? 6.611 -29.157 16.050 1.00 42.91 335 GLU A C 1
ATOM 2571 O O . GLU A 1 335 ? 7.614 -29.846 16.261 1.00 42.91 335 GLU A O 1
ATOM 2576 N N . ASP A 1 336 ? 6.016 -28.383 16.962 1.00 45.28 336 ASP A N 1
ATOM 2577 C CA . ASP A 1 336 ? 6.174 -28.358 18.425 1.00 45.28 336 ASP A CA 1
ATOM 2578 C C . ASP A 1 336 ? 7.440 -27.724 19.038 1.00 45.28 336 ASP A C 1
ATOM 2580 O O . ASP A 1 336 ? 8.455 -28.381 19.268 1.00 45.28 336 ASP A O 1
ATOM 2584 N N . ASN A 1 337 ? 7.337 -26.434 19.403 1.00 38.88 337 ASN A N 1
ATOM 2585 C CA . ASN A 1 337 ? 7.161 -25.960 20.798 1.00 38.88 337 ASN A CA 1
ATOM 2586 C C . ASN A 1 337 ? 7.067 -24.422 20.853 1.00 38.88 337 ASN A C 1
ATOM 2588 O O . ASN A 1 337 ? 8.012 -23.747 20.383 1.00 38.88 337 ASN A O 1
#

Sequence (337 aa):
MVYIGDQPSAASYGHCATVLIPAIEQLDQTTPDVNIEAARTLTQFLSPGLADPSSKSDITVEDIIKYYYFAGLAYIAQVNYCRAKEYLTLCLVVPTIEIHPLQSIAYNKVSLVNLILEGQAFCIPKLCSSELLIVGPQSACHSLFCRKYPDLDSQQLRTILATHRASFIHSGDLELAQIAVGSVERHLLKKMARIYTCVPMSTLATALAKPQTEVSYATIAHILESLQCEGSAAIRIENRPQQCPVVHFLPSNINAMNQQAVLGHEIQRATRLLAEVKQIASQLRQPSASQTPTQPPNNASTHQTNPEQLADLDGVGPPSSEPLQRVDIVWLDSEDN

Foldseek 3Di:
DDDPDDDPDLVVVVVVVVVVVVVVVVVPPDDDPCVVVVVVVVVVVVPPQQPDPPDPRPCDLVNLLVVLLVQLVVCVVVVNLVVSLVSLLSSQLSDDPDDDVSNLLSLLLSQLSCCLPPVAGDDRDPNGDPVCVVRNPVDPLSVVLRVCSNVLQLVVSVVSCVVCVVVCVSSVCSVSSVSSSVSSLLNQVLVCLVPDQKDFLVVSQVSVPDPPDGDDSVNVVVSVVVCVVVLSWDWDWADDPPDGIMIGTDDSCCPVVVVVVVVVVVVVVVVVVVVVVVVVVVVVPDDPPDDDPPDDDDDDDDDDDDDDDDDDDDDDDDDDDDDDDDDDDDDDDDDDD

Organism: NCBI:txid215637

Radius of gyration: 31.14 Å; chains: 1; bounding box: 82×74×89 Å

pLDDT: mean 70.25, std 23.56, range [22.84, 95.25]

InterPro domains:
  IPR050756 COP9 signalosome complex subunit 3 [PTHR10758] (58-208)
  IPR055089 COP9 signalosome complex subunit 3, N-terminal helical repeats [PF22788] (18-130)